Protein AF-A0A936Y9T2-F1 (afdb_monomer_lite)

Sequence (234 aa):
MAGPHKKNLELIESIKKLCDGERTSRQIGEQLGCSNKYVQDVMLRLSLPRRTRGSAVGELNGHYKHGRRIDRDGYVMVSAPPGHPHSRAYGYKKLGIILEHRLVMEKVLGRYLEPHEVVDHIDGCTLHNDPKNLRVFSSNAEHLRVTTTGIKKKYSAEGTAKLRDSRVNGHQFANPERICKYNHHKKRGEMRLKRILHAYELLGKDSPYLLGSELYLEKVLAMSDAEKDRLRAL

Radius of gyration: 26.11 Å; chains: 1; bounding box: 54×40×81 Å

pLDDT: mean 84.55, std 12.59, range [44.66, 97.25]

Secondary structure (DSSP, 8-state):
---HHHHHHHHHHHHHHH--SSS-HHHHHHHHT--HHHHHHHHHHTT-----SSS--GGGSTTTTTSEEE-TTS-EEEEPPTT-TT-B--TT-SS-EEEHHHHHHHHHHTSPPPTT-EEEETTS-TT---GGGEEEESSHHHHHHHHHTT------HHHHHHHHHHHHS-S---------HHHHHHHHTHHHHHHHHHHHHHH-TT-GGGTT-HHHHHHHHTS-HHHHHHHHH-

Foldseek 3Di:
DDDPVVVVVVLLVQLLVVQPLPDQLVVSCVVSVHDSVVSVVSCVVVVTRHNDPDADDAPSHLLRVLQWAAALLQFIKGWDDQPDPPFADDPPDRTGIDTLLQVLVCVVVVHHDDPFKDKDFCLNQNLPSDPVRIDIDPGPVRVCCVPVPPDDDDDDPVRVVVVVVCVPVPPPDDPDPDDPVVVVSSVVSLSNLLSLLVCCVVQNDPDPSCPSVVVSNVVSVPDDPVVNVVSPVD

Structure (mmCIF, N/CA/C/O backbone):
data_AF-A0A936Y9T2-F1
#
_entry.id   AF-A0A936Y9T2-F1
#
loop_
_atom_site.group_PDB
_atom_site.id
_atom_site.type_symbol
_atom_site.label_atom_id
_atom_site.label_alt_id
_atom_site.label_comp_id
_atom_site.label_asym_id
_atom_site.label_entity_id
_atom_site.label_seq_id
_atom_site.pdbx_PDB_ins_code
_atom_site.Cartn_x
_atom_site.Cartn_y
_atom_site.Cartn_z
_atom_site.occupancy
_atom_site.B_iso_or_equiv
_atom_site.auth_seq_id
_atom_site.auth_comp_id
_atom_site.auth_asym_id
_atom_site.auth_atom_id
_atom_site.pdbx_PDB_model_num
ATOM 1 N N . MET A 1 1 ? -15.195 20.589 55.986 1.00 45.53 1 MET A N 1
ATOM 2 C CA . MET A 1 1 ? -14.494 20.592 54.680 1.00 45.53 1 MET A CA 1
ATOM 3 C C . MET A 1 1 ? -13.808 19.243 54.494 1.00 45.53 1 MET A C 1
ATOM 5 O O . MET A 1 1 ? -13.018 18.873 55.350 1.00 45.53 1 MET A O 1
ATOM 9 N N . ALA A 1 2 ? -14.157 18.459 53.469 1.00 44.66 2 ALA A N 1
ATOM 10 C CA . ALA A 1 2 ? -13.550 17.139 53.255 1.00 44.66 2 ALA A CA 1
ATOM 11 C C . ALA A 1 2 ? -12.053 17.280 52.911 1.00 44.66 2 ALA A C 1
ATOM 13 O O . ALA A 1 2 ? -11.703 18.001 51.975 1.00 44.66 2 ALA A O 1
ATOM 14 N N . GLY A 1 3 ? -11.187 16.625 53.692 1.00 45.28 3 GLY A N 1
ATOM 15 C CA . GLY A 1 3 ? -9.730 16.708 53.555 1.00 45.28 3 GLY A CA 1
ATOM 16 C C . GLY A 1 3 ? -9.199 16.147 52.224 1.00 45.28 3 GLY A C 1
ATOM 17 O O . GLY A 1 3 ? -9.880 15.349 51.572 1.00 45.28 3 GLY A O 1
ATOM 18 N N . PRO A 1 4 ? -7.970 16.523 51.821 1.00 54.88 4 PRO A N 1
ATOM 19 C CA . PRO A 1 4 ? -7.388 16.193 50.511 1.00 54.88 4 PRO A CA 1
ATOM 20 C C . PRO A 1 4 ? -7.325 14.683 50.219 1.00 54.88 4 PRO A C 1
ATOM 22 O O . PRO A 1 4 ? -7.471 14.266 49.072 1.00 54.88 4 PRO A O 1
ATOM 25 N N . HIS A 1 5 ? -7.200 13.846 51.255 1.00 57.31 5 HIS A N 1
ATOM 26 C CA . HIS A 1 5 ? -7.221 12.386 51.127 1.00 57.31 5 HIS A CA 1
ATOM 27 C C . HIS A 1 5 ? -8.589 11.813 50.722 1.00 57.31 5 HIS A C 1
ATOM 29 O O . HIS A 1 5 ? -8.643 10.851 49.958 1.00 57.31 5 HIS A O 1
ATOM 35 N N . LYS A 1 6 ? -9.693 12.407 51.195 1.00 62.50 6 LYS A N 1
ATOM 36 C CA . LYS A 1 6 ? -11.053 11.913 50.928 1.00 62.50 6 LYS A CA 1
ATOM 37 C C . LYS A 1 6 ? -11.466 12.185 49.478 1.00 62.50 6 LYS A C 1
ATOM 39 O O . LYS A 1 6 ? -11.979 11.294 48.811 1.00 62.50 6 LYS A O 1
ATOM 44 N N . LYS A 1 7 ? -11.095 13.361 48.955 1.00 63.41 7 LYS A N 1
ATOM 45 C CA . LYS A 1 7 ? -11.292 13.737 47.543 1.00 63.41 7 LYS A CA 1
ATOM 46 C C . LYS A 1 7 ? -10.548 12.815 46.569 1.00 63.41 7 LYS A C 1
ATOM 48 O O . LYS A 1 7 ? -11.078 12.477 45.518 1.00 63.41 7 LYS A O 1
ATOM 53 N N . ASN A 1 8 ? -9.339 12.371 46.923 1.00 76.69 8 ASN A N 1
ATOM 54 C CA . ASN A 1 8 ? -8.584 11.413 46.105 1.00 76.69 8 ASN A CA 1
ATOM 55 C C . ASN A 1 8 ? -9.236 10.021 46.071 1.00 76.69 8 ASN A C 1
ATOM 57 O O . ASN A 1 8 ? -9.203 9.361 45.036 1.00 76.69 8 ASN A O 1
ATOM 61 N N . LEU A 1 9 ? -9.844 9.577 47.174 1.00 80.75 9 LEU A N 1
ATOM 62 C CA . LEU A 1 9 ? -10.571 8.304 47.221 1.00 80.75 9 LEU A CA 1
ATOM 63 C C . LEU A 1 9 ? -11.851 8.357 46.376 1.00 80.75 9 LEU A C 1
ATOM 65 O O . LEU A 1 9 ? -12.075 7.458 45.568 1.00 80.75 9 LEU A O 1
ATOM 69 N N . GLU A 1 10 ? -12.624 9.441 46.487 1.00 84.25 10 GLU A N 1
ATOM 70 C CA . GLU A 1 10 ? -13.824 9.682 45.669 1.00 84.25 10 GLU A CA 1
ATOM 71 C C . GLU A 1 10 ? -13.493 9.736 44.167 1.00 84.25 10 GLU A C 1
ATOM 73 O O . GLU A 1 10 ? -14.222 9.187 43.334 1.00 84.25 10 GLU A O 1
ATOM 78 N N . LEU A 1 11 ? -12.352 10.336 43.809 1.00 84.12 11 LEU A N 1
ATOM 79 C CA . LEU A 1 11 ? -11.871 10.385 42.430 1.00 84.12 11 LEU A CA 1
ATOM 80 C C . LEU A 1 11 ? -11.479 8.994 41.908 1.00 84.12 11 LEU A C 1
ATOM 82 O O . LEU A 1 11 ? -11.867 8.627 40.801 1.00 84.12 11 LEU A O 1
ATOM 86 N N . ILE A 1 12 ? -10.761 8.191 42.701 1.00 86.50 12 ILE A N 1
ATOM 87 C CA . ILE A 1 12 ? -10.406 6.806 42.341 1.00 86.50 12 ILE A CA 1
ATOM 88 C C . ILE A 1 12 ? -11.665 5.953 42.151 1.00 86.50 12 ILE A C 1
ATOM 90 O O . ILE A 1 12 ? -11.736 5.155 41.217 1.00 86.50 12 ILE A O 1
ATOM 94 N N . GLU A 1 13 ? -12.667 6.117 43.011 1.00 88.31 13 GLU A N 1
ATOM 95 C CA . GLU A 1 13 ? -13.929 5.385 42.910 1.00 88.31 13 GLU A CA 1
ATOM 96 C C . GLU A 1 13 ? -14.740 5.798 41.676 1.00 88.31 13 GLU A C 1
ATOM 98 O O . GLU A 1 13 ? -15.302 4.949 40.981 1.00 88.31 13 GLU A O 1
ATOM 103 N N . SER A 1 14 ? -14.701 7.084 41.327 1.00 87.94 14 SER A N 1
ATOM 104 C CA . SER A 1 14 ? -15.267 7.599 40.078 1.00 87.94 14 SER A CA 1
ATOM 105 C C . SER A 1 14 ? -14.545 7.034 38.847 1.00 87.94 14 SER A C 1
ATOM 107 O O . SER A 1 14 ? -15.197 6.621 37.889 1.00 87.94 14 SER A O 1
ATOM 109 N N . ILE A 1 15 ? -13.209 6.918 38.887 1.00 87.69 15 ILE A N 1
ATOM 110 C CA . ILE A 1 15 ? -12.416 6.277 37.823 1.00 87.69 15 ILE A CA 1
ATOM 111 C C . ILE A 1 15 ? -12.802 4.801 37.679 1.00 87.69 15 ILE A C 1
ATOM 113 O O . ILE A 1 15 ? -13.026 4.352 36.558 1.00 87.69 15 ILE A O 1
ATOM 117 N N . LYS A 1 16 ? -12.932 4.051 38.784 1.00 88.25 16 LYS A N 1
ATOM 118 C CA . LYS A 1 16 ? -13.351 2.637 38.757 1.00 88.25 16 LYS A CA 1
ATOM 119 C C . LYS A 1 16 ? -14.689 2.448 38.042 1.00 88.25 16 LYS A C 1
ATOM 121 O O . LYS A 1 16 ? -14.801 1.542 37.226 1.00 88.25 16 LYS A O 1
ATOM 126 N N . LYS A 1 17 ? -15.672 3.315 38.312 1.00 88.25 17 LYS A N 1
ATOM 127 C CA . LYS A 1 17 ? -17.002 3.262 37.678 1.00 88.25 17 LYS A CA 1
ATOM 128 C C . LYS A 1 17 ? -16.964 3.544 36.174 1.00 88.25 17 LYS A C 1
ATOM 130 O O . LYS A 1 17 ? -17.767 2.989 35.435 1.00 88.25 17 LYS A O 1
ATOM 135 N N . LEU A 1 18 ? -16.048 4.403 35.726 1.00 86.31 18 LEU A N 1
ATOM 136 C CA . LEU A 1 18 ? -15.916 4.785 34.316 1.00 86.31 18 LEU A CA 1
ATOM 137 C C . LEU A 1 18 ? -15.014 3.844 33.500 1.00 86.31 18 LEU A C 1
ATOM 139 O O . LEU A 1 18 ? -14.985 3.949 32.275 1.00 86.31 18 LEU A O 1
ATOM 143 N N . CYS A 1 19 ? -14.274 2.938 34.147 1.00 84.75 19 CYS A N 1
ATOM 144 C CA . CYS A 1 19 ? -13.445 1.942 33.470 1.00 84.75 19 CYS A CA 1
ATOM 145 C C . CYS A 1 19 ? -14.303 0.770 32.968 1.00 84.75 19 CYS A C 1
ATOM 147 O O . CYS A 1 19 ? -14.455 -0.236 33.651 1.00 84.75 19 CYS A O 1
ATOM 149 N N . ASP A 1 20 ? -14.834 0.899 31.756 1.00 81.81 20 ASP A N 1
ATOM 150 C CA . ASP A 1 20 ? -15.616 -0.126 31.044 1.00 81.81 20 ASP A CA 1
ATOM 151 C C . ASP A 1 20 ? -14.786 -0.944 30.035 1.00 81.81 20 ASP A C 1
ATOM 153 O O . ASP A 1 20 ? -15.251 -1.947 29.502 1.00 81.81 20 ASP A O 1
ATOM 157 N N . GLY A 1 21 ? -13.542 -0.533 29.766 1.00 78.62 21 GLY A N 1
ATOM 158 C CA . GLY A 1 21 ? -12.703 -1.119 28.717 1.00 78.62 21 GLY A CA 1
ATOM 159 C C . GLY A 1 21 ? -12.987 -0.582 27.306 1.00 78.62 21 GLY A C 1
ATOM 160 O O . GLY A 1 21 ? -12.293 -0.961 26.364 1.00 78.62 21 GLY A O 1
ATOM 161 N N . GLU A 1 22 ? -13.930 0.346 27.145 1.00 78.38 22 GLU A N 1
ATOM 162 C CA . GLU A 1 22 ? -14.261 0.983 25.867 1.00 78.38 22 GLU A CA 1
ATOM 163 C C . GLU A 1 22 ? -13.735 2.419 25.797 1.00 78.38 22 GLU A C 1
ATOM 165 O O . GLU A 1 22 ? -13.135 2.828 24.790 1.00 78.38 22 GLU A O 1
ATOM 170 N N . ARG A 1 23 ? -13.909 3.186 26.880 1.00 83.00 23 ARG A N 1
ATOM 171 C CA . ARG A 1 23 ? -13.485 4.586 26.972 1.00 83.00 23 ARG A CA 1
ATOM 172 C C . ARG A 1 23 ? -11.965 4.709 27.003 1.00 83.00 23 ARG A C 1
ATOM 174 O O . ARG A 1 23 ? -11.237 3.889 27.566 1.00 83.00 23 ARG A O 1
ATOM 181 N N . THR A 1 24 ? -11.455 5.767 26.377 1.00 84.75 24 THR A N 1
ATOM 182 C CA . THR A 1 24 ? -10.023 6.079 26.440 1.00 84.75 24 THR A CA 1
ATOM 183 C C . THR A 1 24 ? -9.679 6.740 27.773 1.00 84.75 24 THR A C 1
ATOM 185 O O . THR A 1 24 ? -10.470 7.498 28.333 1.00 84.75 24 THR A O 1
ATOM 188 N N . SER A 1 25 ? -8.455 6.526 28.262 1.00 85.88 25 SER A N 1
ATOM 189 C CA . SER A 1 25 ? -7.970 7.178 29.487 1.00 85.88 25 SER A CA 1
ATOM 190 C C . SER A 1 25 ? -7.964 8.712 29.382 1.00 85.88 25 SER A C 1
ATOM 192 O O . SER A 1 25 ? -8.063 9.403 30.391 1.00 85.88 25 SER A O 1
ATOM 194 N N . ARG A 1 26 ? -7.906 9.248 28.154 1.00 86.69 26 ARG A N 1
ATOM 195 C CA . ARG A 1 26 ? -8.080 10.675 27.869 1.00 86.69 26 ARG A CA 1
ATOM 196 C C . ARG A 1 26 ? -9.513 11.145 28.126 1.00 86.69 26 ARG A C 1
ATOM 198 O O . ARG A 1 26 ? -9.680 12.110 28.855 1.00 86.69 26 ARG A O 1
ATOM 205 N N . GLN A 1 27 ? -10.513 10.445 27.587 1.00 88.06 27 GLN A N 1
ATOM 206 C CA . GLN A 1 27 ? -11.929 10.784 27.786 1.00 88.06 27 GLN A CA 1
ATOM 207 C C . GLN A 1 27 ? -12.329 10.725 29.264 1.00 88.06 27 GLN A C 1
ATOM 209 O O . GLN A 1 27 ? -13.008 11.621 29.750 1.00 88.06 27 GLN A O 1
ATOM 214 N N . ILE A 1 28 ? -11.862 9.707 29.996 1.00 89.56 28 ILE A N 1
ATOM 215 C CA . ILE A 1 28 ? -12.113 9.588 31.443 1.00 89.56 28 ILE A CA 1
ATOM 216 C C . ILE A 1 28 ? -11.463 10.757 32.200 1.00 89.56 28 ILE A C 1
ATOM 218 O O . ILE A 1 28 ? -12.068 11.317 33.111 1.00 89.56 28 ILE A O 1
ATOM 222 N N . GLY A 1 29 ? -10.249 11.153 31.800 1.00 89.62 29 GLY A N 1
ATOM 223 C CA . GLY A 1 29 ? -9.567 12.319 32.358 1.00 89.62 29 GLY A CA 1
ATOM 224 C C . GLY A 1 29 ? -10.323 13.625 32.107 1.00 89.62 29 GLY A C 1
ATOM 225 O O . GLY A 1 29 ? -10.559 14.377 33.047 1.00 89.62 29 GLY A O 1
ATOM 226 N N . GLU A 1 30 ? -10.762 13.860 30.868 1.00 91.00 30 GLU A N 1
ATOM 227 C CA . GLU A 1 30 ? -11.550 15.038 30.479 1.00 91.00 30 GLU A CA 1
ATOM 228 C C . GLU A 1 30 ? -12.893 15.098 31.230 1.00 91.00 30 GLU A C 1
ATOM 230 O O . GLU A 1 30 ? -13.260 16.157 31.730 1.00 91.00 30 GLU A O 1
ATOM 235 N N . GLN A 1 31 ? -13.582 13.963 31.403 1.00 89.50 31 GLN A N 1
ATOM 236 C CA . GLN A 1 31 ? -14.861 13.889 32.121 1.00 89.50 31 GLN A CA 1
ATOM 237 C C . GLN A 1 31 ? -14.729 14.173 33.626 1.00 89.50 31 GLN A C 1
ATOM 239 O O . GLN A 1 31 ? -15.634 14.747 34.227 1.00 89.50 31 GLN A O 1
ATOM 244 N N . LEU A 1 32 ? -13.618 13.763 34.241 1.00 87.81 32 LEU A N 1
ATOM 245 C CA . LEU A 1 32 ? -13.365 13.933 35.677 1.00 87.81 32 LEU A CA 1
ATOM 246 C C . LEU A 1 32 ? -12.493 15.157 36.007 1.00 87.81 32 LEU A C 1
ATOM 248 O O . LEU A 1 32 ? -12.175 15.378 37.174 1.00 87.81 32 LEU A O 1
ATOM 252 N N . GLY A 1 33 ? -12.056 15.921 35.002 1.00 87.50 33 GLY A N 1
ATOM 253 C CA . GLY A 1 33 ? -11.134 17.047 35.180 1.00 87.50 33 GLY A CA 1
ATOM 254 C C . GLY A 1 33 ? -9.748 16.646 35.703 1.00 87.50 33 GLY A C 1
ATOM 255 O O . GLY A 1 33 ? -9.083 17.446 36.358 1.00 87.50 33 GLY A O 1
ATOM 256 N N . CYS A 1 34 ? -9.300 15.410 35.451 1.00 86.12 34 CYS A N 1
ATOM 257 C CA . CYS A 1 34 ? -8.001 14.906 35.899 1.00 86.12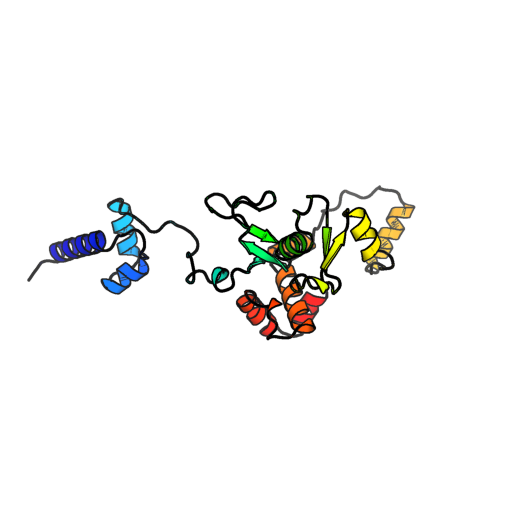 34 CYS A CA 1
ATOM 258 C C . CYS A 1 34 ? -7.062 14.578 34.728 1.00 86.12 34 CYS A C 1
ATOM 260 O O . CYS A 1 34 ? -7.469 14.379 33.583 1.00 86.12 34 CYS A O 1
ATOM 262 N N . SER A 1 35 ? -5.759 14.519 35.011 1.00 89.88 35 SER A N 1
ATOM 263 C CA . SER A 1 35 ? -4.762 14.187 33.991 1.00 89.88 35 SER A CA 1
ATOM 264 C C . SER A 1 35 ? -4.936 12.750 33.493 1.00 89.88 35 SER A C 1
ATOM 266 O O . SER A 1 35 ? -5.025 11.812 34.283 1.00 89.88 35 SER A O 1
ATOM 268 N N . ASN A 1 36 ? -4.861 12.552 32.176 1.00 88.94 36 ASN A N 1
ATOM 269 C CA . ASN A 1 36 ? -4.851 11.226 31.545 1.00 88.94 36 ASN A CA 1
ATOM 270 C C . ASN A 1 36 ? -3.797 10.288 32.179 1.00 88.94 36 ASN A C 1
ATOM 272 O O . ASN A 1 36 ? -4.059 9.109 32.411 1.00 88.94 36 ASN A O 1
ATOM 276 N N . LYS A 1 37 ? -2.620 10.821 32.538 1.00 88.19 37 LYS A N 1
ATOM 277 C CA . LYS A 1 37 ? -1.547 10.039 33.174 1.00 88.19 37 LYS A CA 1
ATOM 278 C C . LYS A 1 37 ? -1.952 9.508 34.552 1.00 88.19 37 LYS A C 1
ATOM 280 O O . LYS A 1 37 ? -1.593 8.387 34.896 1.00 88.19 37 LYS A O 1
ATOM 285 N N . TYR A 1 38 ? -2.731 10.283 35.305 1.00 89.38 38 TYR A N 1
ATOM 286 C CA . TYR A 1 38 ? -3.258 9.867 36.602 1.00 89.38 38 TYR A CA 1
ATOM 287 C C . TYR A 1 38 ? -4.266 8.720 36.450 1.00 89.38 38 TYR A C 1
ATOM 289 O O . TYR A 1 38 ? -4.155 7.707 37.135 1.00 89.38 38 TYR A O 1
ATOM 297 N N . VAL A 1 39 ? -5.179 8.818 35.478 1.00 87.44 39 VAL A N 1
ATOM 298 C CA . VAL A 1 39 ? -6.129 7.739 35.156 1.00 87.44 39 VAL A CA 1
ATOM 299 C C . VAL A 1 39 ? -5.398 6.450 34.766 1.00 87.44 39 VAL A C 1
ATOM 301 O O . VAL A 1 39 ? -5.741 5.376 35.256 1.00 87.44 39 VAL A O 1
ATOM 304 N N . GLN A 1 40 ? -4.360 6.542 33.926 1.00 87.81 40 GLN A N 1
ATOM 305 C CA . GLN A 1 40 ? -3.558 5.378 33.530 1.00 87.81 40 GLN A CA 1
ATOM 306 C C . GLN A 1 40 ? -2.859 4.709 34.717 1.00 87.81 40 GLN A C 1
ATOM 308 O O . GLN A 1 40 ? -2.836 3.481 34.789 1.00 87.81 40 GLN A O 1
ATOM 313 N N . ASP A 1 41 ? -2.306 5.498 35.637 1.00 88.81 41 ASP A N 1
ATOM 314 C CA . ASP A 1 41 ? -1.631 4.984 36.827 1.00 88.81 41 ASP A CA 1
ATOM 315 C C . ASP A 1 41 ? -2.608 4.256 37.764 1.00 88.81 41 ASP A C 1
ATOM 317 O O . ASP A 1 41 ? -2.343 3.134 38.196 1.00 88.81 41 ASP A O 1
ATOM 321 N N . VAL A 1 42 ? -3.795 4.830 37.992 1.00 88.62 42 VAL A N 1
ATOM 322 C CA . VAL A 1 42 ? -4.870 4.191 38.771 1.00 88.62 42 VAL A CA 1
ATOM 323 C C . VAL A 1 42 ? -5.330 2.884 38.117 1.00 88.62 42 VAL A C 1
ATOM 325 O O . VAL A 1 42 ? -5.456 1.869 38.804 1.00 88.62 42 VAL A O 1
ATOM 328 N N . MET A 1 43 ? -5.527 2.873 36.793 1.00 88.31 43 MET A N 1
ATOM 329 C CA . MET A 1 43 ? -5.889 1.663 36.045 1.00 88.31 43 MET A CA 1
ATOM 330 C C . MET A 1 43 ? -4.835 0.558 36.170 1.00 88.31 43 MET A C 1
ATOM 332 O O . MET A 1 43 ? -5.196 -0.609 36.305 1.00 88.31 43 MET A O 1
ATOM 336 N N . LEU A 1 44 ? -3.546 0.911 36.113 1.00 87.38 44 LEU A N 1
ATOM 337 C CA . LEU A 1 44 ? -2.440 -0.039 36.257 1.00 87.38 44 LEU A CA 1
ATOM 338 C C . LEU A 1 44 ? -2.359 -0.595 37.678 1.00 87.38 44 LEU A C 1
ATOM 340 O O . LEU A 1 44 ? -2.269 -1.807 37.851 1.00 87.38 44 LEU A O 1
ATOM 344 N N . ARG A 1 45 ? -2.437 0.277 38.686 1.00 87.88 45 ARG A N 1
ATOM 345 C CA . ARG A 1 45 ? -2.327 -0.098 40.100 1.00 87.88 45 ARG A CA 1
ATOM 346 C C . ARG A 1 45 ? -3.448 -1.032 40.544 1.00 87.88 45 ARG A C 1
ATOM 348 O O . ARG A 1 45 ? -3.220 -1.938 41.336 1.00 87.88 45 ARG A O 1
ATOM 355 N N . LEU A 1 46 ? -4.656 -0.797 40.038 1.00 88.38 46 LEU A N 1
ATOM 356 C CA . LEU A 1 46 ? -5.860 -1.536 40.415 1.00 88.38 46 LEU A CA 1
ATOM 357 C C . LEU A 1 46 ? -6.236 -2.633 39.413 1.00 88.38 46 LEU A C 1
ATOM 359 O O . LEU A 1 46 ? -7.290 -3.243 39.564 1.00 88.38 46 LEU A O 1
ATOM 363 N N . SER A 1 47 ? -5.399 -2.877 38.398 1.00 86.25 47 SER A N 1
ATOM 364 C CA . SER A 1 47 ? -5.645 -3.867 37.339 1.00 86.25 47 SER A CA 1
ATOM 365 C C . SER A 1 47 ? -7.035 -3.744 36.693 1.00 86.25 47 SER A C 1
ATOM 367 O O . SER A 1 47 ? -7.690 -4.741 36.399 1.00 86.25 47 SER A O 1
ATOM 369 N N . LEU A 1 48 ? -7.496 -2.508 36.478 1.00 86.56 48 LEU A N 1
ATOM 370 C CA . LEU A 1 48 ? -8.817 -2.232 35.908 1.00 86.56 48 LEU A CA 1
ATOM 371 C C . LEU A 1 48 ? -8.870 -2.598 34.415 1.00 86.56 48 LEU A C 1
ATOM 373 O O . LEU A 1 48 ? -7.838 -2.548 33.730 1.00 86.56 48 LEU A O 1
ATOM 377 N N . PRO A 1 49 ? -10.060 -2.938 33.882 1.00 82.19 49 PRO A N 1
ATOM 378 C CA . PRO A 1 49 ? -10.233 -3.209 32.461 1.00 82.19 49 PRO A CA 1
ATOM 379 C C . PRO A 1 49 ? -9.839 -1.975 31.647 1.00 82.19 49 PRO A C 1
ATOM 381 O O . PRO A 1 49 ? -10.320 -0.862 31.860 1.00 82.19 49 PRO A O 1
ATOM 384 N N . ARG A 1 50 ? -8.913 -2.178 30.709 1.00 80.88 50 ARG A N 1
ATOM 385 C CA . ARG A 1 50 ? -8.395 -1.132 29.827 1.00 80.88 50 ARG A CA 1
ATOM 386 C C . ARG A 1 50 ? -8.812 -1.430 28.407 1.00 80.88 50 ARG A C 1
ATOM 388 O O . ARG A 1 50 ? -8.757 -2.580 27.972 1.00 80.88 50 ARG A O 1
ATOM 395 N N . ARG A 1 51 ? -9.087 -0.365 27.659 1.00 75.38 51 ARG A N 1
ATOM 396 C CA . ARG A 1 51 ? -9.194 -0.451 26.208 1.00 75.38 51 ARG A CA 1
ATOM 397 C C . ARG A 1 51 ? -7.951 -1.126 25.638 1.00 75.38 51 ARG A C 1
ATOM 399 O O . ARG A 1 51 ? -6.822 -0.742 25.960 1.00 75.38 51 ARG A O 1
ATOM 406 N N . THR A 1 52 ? -8.163 -2.144 24.807 1.00 66.00 52 THR A N 1
ATOM 407 C CA . THR A 1 52 ? -7.085 -2.905 24.174 1.00 66.00 52 THR A CA 1
ATOM 408 C C . THR A 1 52 ? -6.127 -1.953 23.461 1.00 66.00 52 THR A C 1
ATOM 410 O O . THR A 1 52 ? -6.551 -1.067 22.715 1.00 66.00 52 THR A O 1
ATOM 413 N N . ARG A 1 53 ? -4.818 -2.126 23.686 1.00 60.69 53 ARG A N 1
ATOM 414 C CA . ARG A 1 53 ? -3.794 -1.363 22.964 1.00 60.69 53 ARG A CA 1
ATOM 415 C C . ARG A 1 53 ? -3.827 -1.779 21.495 1.00 60.69 53 ARG A C 1
ATOM 417 O O . ARG A 1 53 ? -3.379 -2.862 21.140 1.00 60.69 53 ARG A O 1
ATOM 424 N N . GLY A 1 54 ? -4.367 -0.914 20.650 1.00 59.91 54 GLY A N 1
ATOM 425 C CA . GLY A 1 54 ? -4.480 -1.134 19.217 1.00 59.91 54 GLY A CA 1
ATOM 426 C C . GLY A 1 54 ? -4.901 0.144 18.507 1.00 59.91 54 GLY A C 1
ATOM 427 O O . GLY A 1 54 ? -5.275 1.130 19.146 1.00 59.91 54 GLY A O 1
ATOM 428 N N . SER A 1 55 ? -4.823 0.140 17.177 1.00 57.59 55 SER A N 1
ATOM 429 C CA . SER A 1 55 ? -5.436 1.197 16.371 1.00 57.59 55 SER A CA 1
ATOM 430 C C . SER A 1 55 ? -6.919 1.318 16.725 1.00 57.59 55 SER A C 1
ATOM 432 O O . SER A 1 55 ? -7.548 0.325 17.094 1.00 57.59 55 SER A O 1
ATOM 434 N N . ALA A 1 56 ? -7.479 2.524 16.603 1.00 58.66 56 ALA A N 1
ATOM 435 C CA . ALA A 1 56 ? -8.913 2.723 16.760 1.00 58.66 56 ALA A CA 1
ATOM 436 C C . ALA A 1 56 ? -9.706 1.711 15.903 1.00 58.66 56 ALA A C 1
ATOM 438 O O . ALA A 1 56 ? -9.219 1.208 14.885 1.00 58.66 56 ALA A O 1
ATOM 439 N N . VAL A 1 57 ? -10.914 1.382 16.349 1.00 51.88 57 VAL A N 1
ATOM 440 C CA . VAL A 1 57 ? -11.828 0.458 15.667 1.00 51.88 57 VAL A CA 1
ATOM 441 C C . VAL A 1 57 ? -12.958 1.257 15.025 1.00 51.88 57 VAL A C 1
ATOM 443 O O . VAL A 1 57 ? -13.323 2.312 15.543 1.00 51.88 57 VAL A O 1
ATOM 446 N N . GLY A 1 58 ? -13.485 0.767 13.902 1.00 57.12 58 GLY A N 1
ATOM 447 C CA . GLY A 1 58 ? -14.579 1.418 13.177 1.00 57.12 58 GLY A CA 1
ATOM 448 C C . GLY A 1 58 ? -14.217 2.813 12.663 1.00 57.12 58 GLY A C 1
ATOM 449 O O . GLY A 1 58 ? -13.066 3.077 12.325 1.00 57.12 58 GLY A O 1
ATOM 450 N N . GLU A 1 59 ? -15.196 3.713 12.641 1.00 50.22 59 GLU A N 1
ATOM 451 C CA . GLU A 1 59 ? -15.117 5.072 12.076 1.00 50.22 59 GLU A CA 1
ATOM 452 C C . GLU A 1 59 ? -14.044 5.970 12.711 1.00 50.22 59 GLU A C 1
ATOM 454 O O . GLU A 1 59 ? -13.517 6.877 12.068 1.00 50.22 59 GLU A O 1
ATOM 459 N N . LEU A 1 60 ? -13.662 5.684 13.961 1.00 54.59 60 LEU A N 1
ATOM 460 C CA . LEU A 1 60 ? -12.585 6.384 14.670 1.00 54.59 60 LEU A CA 1
ATOM 461 C C . LEU A 1 60 ? -11.194 6.043 14.117 1.00 54.59 60 LEU A C 1
ATOM 463 O O . LEU A 1 60 ? -10.207 6.710 14.431 1.00 54.59 60 LEU A O 1
ATOM 467 N N . ASN A 1 61 ? -11.087 4.989 13.311 1.00 60.41 61 ASN A N 1
ATOM 468 C CA . ASN A 1 61 ? -9.882 4.684 12.567 1.00 60.41 61 ASN A CA 1
ATOM 469 C C . ASN A 1 61 ? -9.920 5.431 11.237 1.00 60.41 61 ASN A C 1
ATOM 471 O O . ASN A 1 61 ? -10.713 5.098 10.360 1.00 60.41 61 ASN A O 1
ATOM 475 N N . GLY A 1 62 ? -9.012 6.388 11.042 1.00 57.62 62 GLY A N 1
ATOM 476 C CA . GLY A 1 62 ? -8.899 7.104 9.767 1.00 57.62 62 GLY A CA 1
ATOM 477 C C . GLY A 1 62 ? -8.715 6.172 8.558 1.00 57.62 62 GLY A C 1
ATOM 478 O O . GLY A 1 62 ? -9.133 6.509 7.458 1.00 57.62 62 GLY A O 1
ATOM 479 N N . HIS A 1 63 ? -8.174 4.963 8.760 1.00 53.22 63 HIS A N 1
ATOM 480 C CA . HIS A 1 63 ? -8.066 3.944 7.711 1.00 53.22 63 HIS A CA 1
ATOM 481 C C . HIS A 1 63 ? -9.384 3.230 7.374 1.00 53.22 63 HIS A C 1
ATOM 483 O O . HIS A 1 63 ? -9.455 2.550 6.355 1.00 53.22 63 HIS A O 1
ATOM 489 N N . TYR A 1 64 ? -10.400 3.326 8.230 1.00 53.78 64 TYR A N 1
ATOM 490 C CA . TYR A 1 64 ? -11.666 2.610 8.084 1.00 53.78 64 TYR A CA 1
ATOM 491 C C . TYR A 1 64 ? -12.744 3.437 7.381 1.00 53.78 64 TYR A C 1
ATOM 493 O O . TYR A 1 64 ? -13.637 2.832 6.802 1.00 53.78 64 TYR A O 1
ATOM 501 N N . LYS A 1 65 ? -12.632 4.778 7.346 1.00 59.28 65 LYS A N 1
ATOM 502 C CA . LYS A 1 65 ? -13.620 5.683 6.714 1.00 59.28 65 LYS A CA 1
ATOM 503 C C . LYS A 1 65 ? -14.079 5.240 5.317 1.00 59.28 65 LYS A C 1
ATOM 505 O O . LYS A 1 65 ? -15.241 5.412 4.986 1.00 59.28 65 LYS A O 1
ATOM 510 N N . HIS A 1 66 ? -13.187 4.633 4.531 1.00 68.56 66 HIS A N 1
ATOM 511 C CA . HIS A 1 66 ? -13.486 4.170 3.170 1.00 68.56 66 HIS A CA 1
ATOM 512 C C . HIS A 1 66 ? -13.228 2.671 2.959 1.00 68.56 66 HIS A C 1
ATOM 514 O O . HIS A 1 66 ? -13.329 2.183 1.840 1.00 68.56 66 HIS A O 1
ATOM 520 N N . GLY A 1 67 ? -12.794 1.939 3.994 1.00 77.00 67 GLY A N 1
ATOM 521 C CA . GLY A 1 67 ? -12.378 0.532 3.871 1.00 77.00 67 GLY A CA 1
ATOM 522 C C . GLY A 1 67 ? -11.153 0.277 2.972 1.00 77.00 67 GLY A C 1
ATOM 523 O O . GLY A 1 67 ? -10.772 -0.879 2.783 1.00 77.00 67 GLY A O 1
ATOM 524 N N . ARG A 1 68 ? -10.519 1.337 2.448 1.00 85.50 68 ARG A N 1
ATOM 525 C CA . ARG A 1 68 ? -9.370 1.308 1.532 1.00 85.50 68 ARG A CA 1
ATOM 526 C C . ARG A 1 68 ? -8.131 1.874 2.2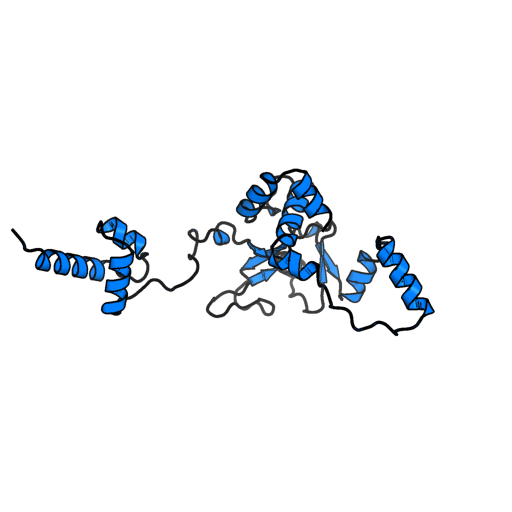17 1.00 85.50 68 ARG A C 1
ATOM 528 O O . ARG A 1 68 ? -8.172 2.928 2.850 1.00 85.50 68 ARG A O 1
ATOM 535 N N . ARG A 1 69 ? -6.999 1.187 2.066 1.00 86.75 69 ARG A N 1
ATOM 536 C CA . ARG A 1 69 ? -5.691 1.637 2.561 1.00 86.75 69 ARG A CA 1
ATOM 537 C C . ARG A 1 69 ? -4.630 1.438 1.493 1.00 86.75 69 ARG A C 1
ATOM 539 O O . ARG A 1 69 ? -4.501 0.348 0.960 1.00 86.75 69 ARG A O 1
ATOM 546 N N . ILE A 1 70 ? -3.780 2.436 1.279 1.00 91.12 70 ILE A N 1
ATOM 547 C CA . ILE A 1 70 ? -2.675 2.318 0.323 1.00 91.12 70 ILE A CA 1
ATOM 548 C C . ILE A 1 70 ? -1.399 1.855 1.032 1.00 91.12 70 ILE A C 1
ATOM 550 O O . ILE A 1 70 ? -0.948 2.468 2.012 1.00 91.12 70 ILE A O 1
ATOM 554 N N . ASP A 1 71 ? -0.812 0.763 0.542 1.00 91.31 71 ASP A N 1
ATOM 555 C CA . ASP A 1 71 ? 0.460 0.247 1.043 1.00 91.31 71 ASP A CA 1
ATOM 556 C C . ASP A 1 71 ? 1.653 1.103 0.581 1.00 91.31 71 ASP A C 1
ATOM 558 O O . ASP A 1 71 ? 1.539 1.971 -0.281 1.00 91.31 71 ASP A O 1
ATOM 562 N N . ARG A 1 72 ? 2.834 0.873 1.157 1.00 92.69 72 ARG A N 1
ATOM 563 C CA . ARG A 1 72 ? 4.075 1.577 0.811 1.00 92.69 72 ARG A CA 1
ATOM 564 C C . ARG A 1 72 ? 4.492 1.396 -0.648 1.00 92.69 72 ARG A C 1
ATOM 566 O O . ARG A 1 72 ? 5.171 2.275 -1.165 1.00 92.69 72 ARG A O 1
ATOM 573 N N . ASP A 1 73 ? 4.063 0.311 -1.289 1.00 91.38 73 ASP A N 1
ATOM 574 C CA . ASP A 1 73 ? 4.263 0.064 -2.724 1.00 91.38 73 ASP A CA 1
ATOM 575 C C . ASP A 1 73 ? 3.274 0.824 -3.619 1.00 91.38 73 ASP A C 1
ATOM 577 O O . ASP A 1 73 ? 3.458 0.877 -4.833 1.00 91.38 73 ASP A O 1
ATOM 581 N N . GLY A 1 74 ? 2.240 1.429 -3.028 1.00 92.50 74 GLY A N 1
ATOM 582 C CA . GLY A 1 74 ? 1.201 2.157 -3.749 1.00 92.50 74 GLY A CA 1
ATOM 583 C C . GLY A 1 74 ? 0.062 1.284 -4.278 1.00 92.50 74 GLY A C 1
ATOM 584 O O . GLY A 1 74 ? -0.693 1.739 -5.129 1.00 92.50 74 GLY A O 1
ATOM 585 N N . TYR A 1 75 ? -0.092 0.056 -3.782 1.00 94.62 75 TYR A N 1
ATOM 586 C CA . TYR A 1 75 ? -1.280 -0.757 -4.046 1.00 94.62 75 TYR A CA 1
ATOM 587 C C . TYR A 1 75 ? -2.381 -0.491 -3.026 1.00 94.62 75 TYR A C 1
ATOM 589 O O . TYR A 1 75 ? -2.103 -0.239 -1.848 1.00 94.62 75 TYR A O 1
ATOM 597 N N . VAL A 1 76 ? -3.630 -0.597 -3.475 1.00 93.44 76 VAL A N 1
ATOM 598 C CA . VAL A 1 76 ? -4.797 -0.488 -2.601 1.00 93.44 76 VAL A CA 1
ATOM 599 C C . VAL A 1 76 ? -5.072 -1.829 -1.928 1.00 93.44 76 VAL A C 1
ATOM 601 O O . VAL A 1 76 ? -5.164 -2.872 -2.573 1.00 93.44 76 VAL A O 1
ATOM 604 N N . MET A 1 77 ? -5.198 -1.778 -0.609 1.00 91.06 77 MET A N 1
ATOM 605 C CA . MET A 1 77 ? -5.501 -2.887 0.278 1.00 91.06 77 MET A CA 1
ATOM 606 C C . MET A 1 77 ? -6.903 -2.701 0.853 1.00 91.06 77 MET A C 1
ATOM 608 O O . MET A 1 77 ? -7.234 -1.617 1.344 1.00 91.06 77 MET A O 1
ATOM 612 N N . VAL A 1 78 ? -7.684 -3.775 0.860 1.00 88.25 78 VAL A N 1
ATOM 613 C CA . VAL A 1 78 ? -9.044 -3.831 1.409 1.00 88.25 78 VAL A CA 1
ATOM 614 C C . VAL A 1 78 ? -9.175 -4.998 2.382 1.00 88.25 78 VAL A C 1
ATOM 616 O O . VAL A 1 78 ? -8.344 -5.911 2.404 1.00 88.25 78 VAL A O 1
ATOM 619 N N . SER A 1 79 ? -10.211 -4.965 3.218 1.00 85.69 79 SER A N 1
ATOM 620 C CA . SER A 1 79 ? -10.531 -6.106 4.082 1.00 85.69 79 SER A CA 1
ATOM 621 C C . SER A 1 79 ? -10.984 -7.282 3.222 1.00 85.69 79 SER A C 1
ATOM 623 O O . SER A 1 79 ? -11.842 -7.126 2.356 1.00 85.69 79 SER A O 1
ATOM 625 N N . ALA A 1 80 ? -10.393 -8.450 3.448 1.00 85.25 80 ALA A N 1
ATOM 626 C CA . ALA A 1 80 ? -10.773 -9.659 2.738 1.00 85.25 80 ALA A CA 1
ATOM 627 C C . ALA A 1 80 ? -12.109 -10.205 3.275 1.00 85.25 80 ALA A C 1
ATOM 629 O O . ALA A 1 80 ? -12.398 -10.040 4.468 1.00 85.25 80 ALA A O 1
ATOM 630 N N . PRO A 1 81 ? -12.897 -10.899 2.435 1.00 83.00 81 PRO A N 1
ATOM 631 C CA . PRO A 1 81 ? -14.022 -11.693 2.903 1.00 83.00 81 PRO A CA 1
ATOM 632 C C . PRO A 1 81 ? -13.578 -12.700 3.982 1.00 83.00 81 PRO A C 1
ATOM 634 O O . PRO A 1 81 ? -12.442 -13.192 3.929 1.00 83.00 81 PRO A O 1
ATOM 637 N N . PRO A 1 82 ? -14.441 -13.027 4.962 1.00 80.81 82 PRO A N 1
ATOM 638 C CA . PRO A 1 82 ? -14.138 -14.056 5.952 1.00 80.81 82 PRO A CA 1
ATOM 639 C C . PRO A 1 82 ? -13.734 -15.374 5.275 1.00 80.81 82 PRO A C 1
ATOM 641 O O . PRO A 1 82 ? -14.399 -15.816 4.344 1.00 80.81 82 PRO A O 1
ATOM 644 N N . GLY A 1 83 ? -12.645 -15.998 5.733 1.00 79.12 83 GLY A N 1
ATOM 645 C CA . GLY A 1 83 ? -12.188 -17.296 5.215 1.00 79.12 83 GLY A CA 1
ATOM 646 C C . GLY A 1 83 ? -11.474 -17.263 3.857 1.00 79.12 83 GLY A C 1
ATOM 647 O O . GLY A 1 83 ? -11.179 -18.322 3.314 1.00 79.12 83 GLY A O 1
ATOM 648 N N . HIS A 1 84 ? -11.165 -16.085 3.305 1.00 85.62 84 HIS A N 1
ATOM 649 C CA . HIS A 1 84 ? -10.499 -15.991 2.005 1.00 85.62 84 HIS A CA 1
ATOM 650 C C . HIS A 1 84 ? -9.097 -16.648 2.012 1.00 85.62 84 HIS A C 1
ATOM 652 O O . HIS A 1 84 ? -8.235 -16.206 2.789 1.00 85.62 84 HIS A O 1
ATOM 658 N N . PRO A 1 85 ? -8.815 -17.614 1.110 1.00 86.94 85 PRO A N 1
ATOM 659 C CA . PRO A 1 85 ? -7.612 -18.455 1.166 1.00 86.94 85 PRO A CA 1
ATOM 660 C C . PRO A 1 85 ? -6.313 -17.665 0.972 1.00 86.94 85 PRO A 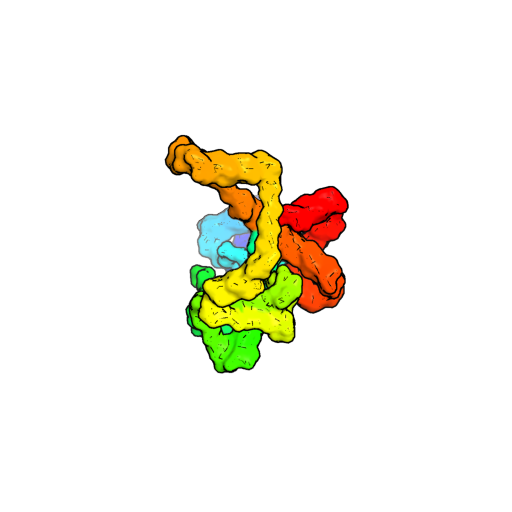C 1
ATOM 662 O O . PRO A 1 85 ? -5.307 -17.935 1.620 1.00 86.94 85 PRO A O 1
ATOM 665 N N . HIS A 1 86 ? -6.341 -16.637 0.120 1.00 87.19 86 HIS A N 1
ATOM 666 C CA . HIS A 1 86 ? -5.170 -15.806 -0.194 1.00 87.19 86 HIS A CA 1
ATOM 667 C C . HIS A 1 86 ? -5.134 -14.473 0.565 1.00 87.19 86 HIS A C 1
ATOM 669 O O . HIS A 1 86 ? -4.464 -13.526 0.150 1.00 87.19 86 HIS A O 1
ATOM 675 N N . SER A 1 87 ? -5.876 -14.360 1.671 1.00 86.19 87 SER A N 1
ATOM 676 C CA . SER A 1 87 ? -5.835 -13.146 2.486 1.00 86.19 87 SER A CA 1
ATOM 677 C C . SER A 1 87 ? -4.584 -13.093 3.363 1.00 86.19 87 SER A C 1
ATOM 679 O O . SER A 1 87 ? -4.139 -14.084 3.939 1.00 86.19 87 SER A O 1
ATOM 681 N N . ARG A 1 88 ? -4.007 -11.898 3.510 1.00 83.44 88 ARG A N 1
ATOM 682 C CA . ARG A 1 88 ? -2.909 -11.664 4.446 1.00 83.44 88 ARG A CA 1
ATOM 683 C C . ARG A 1 88 ? -3.484 -11.506 5.849 1.00 83.44 88 ARG A C 1
ATOM 685 O O . ARG A 1 88 ? -3.985 -10.433 6.199 1.00 83.44 88 ARG A O 1
ATOM 692 N N . ALA A 1 89 ? -3.413 -12.564 6.649 1.00 72.38 89 ALA A N 1
ATOM 693 C CA . ALA A 1 89 ? -3.782 -12.507 8.057 1.00 72.38 89 ALA A CA 1
ATOM 694 C C . ALA A 1 89 ? -2.816 -11.594 8.835 1.00 72.38 89 ALA A C 1
ATOM 696 O O . ALA A 1 89 ? -1.604 -11.605 8.617 1.00 72.38 89 ALA A O 1
ATOM 697 N N . TYR A 1 90 ? -3.356 -10.792 9.754 1.00 64.00 90 TYR A N 1
ATOM 698 C CA . TYR A 1 90 ? -2.571 -9.954 10.662 1.00 64.00 90 TYR A CA 1
ATOM 699 C C . TYR A 1 90 ? -2.925 -10.322 12.104 1.00 64.00 90 TYR A C 1
ATOM 701 O O . TYR A 1 90 ? -3.792 -9.696 12.714 1.00 64.00 90 TYR A O 1
ATOM 709 N N . GLY A 1 91 ? -2.255 -11.349 12.636 1.00 63.78 91 GLY A N 1
ATOM 710 C CA . GLY A 1 91 ? -2.362 -11.779 14.034 1.00 63.78 91 GLY A CA 1
ATOM 711 C C . GLY A 1 91 ? -3.806 -11.855 14.547 1.00 63.78 91 GLY A C 1
ATOM 712 O O . GLY A 1 91 ? -4.612 -12.614 14.030 1.00 63.78 91 GLY A O 1
ATOM 713 N N . TYR A 1 92 ? -4.125 -11.024 15.545 1.00 57.31 92 TYR A N 1
ATOM 714 C CA . TYR A 1 92 ? -5.397 -10.984 16.284 1.00 57.31 92 TYR A CA 1
ATOM 715 C C . TYR A 1 92 ? -6.629 -10.504 15.489 1.00 57.31 92 TYR A C 1
ATOM 717 O O . TYR A 1 92 ? -7.722 -10.406 16.051 1.00 57.31 92 TYR A O 1
ATOM 725 N N . LYS A 1 93 ? -6.488 -10.126 14.213 1.00 61.72 93 LYS A N 1
ATOM 726 C CA . LYS A 1 93 ? -7.617 -9.619 13.421 1.00 61.72 93 LYS A CA 1
ATOM 727 C C . LYS A 1 93 ? -8.471 -10.765 12.882 1.00 61.72 93 LYS A C 1
ATOM 729 O O . LYS A 1 93 ? -7.965 -11.632 12.182 1.00 61.72 93 LYS A O 1
ATOM 734 N N . LYS A 1 94 ? -9.787 -10.689 13.124 1.00 61.34 94 LYS A N 1
ATOM 735 C CA . LYS A 1 94 ? -10.792 -11.621 12.573 1.00 61.34 94 LYS A CA 1
ATOM 736 C C . LYS A 1 94 ? -10.836 -11.646 11.038 1.00 61.34 94 LYS A C 1
ATOM 738 O O . LYS A 1 94 ? -11.251 -12.645 10.468 1.00 61.34 94 LYS A O 1
ATOM 743 N N . LEU A 1 95 ? -10.436 -10.556 10.379 1.00 69.94 95 LEU A N 1
ATOM 744 C CA . LEU A 1 95 ? -10.436 -10.429 8.921 1.00 69.94 95 LEU A CA 1
ATOM 745 C C . LEU A 1 95 ? -9.014 -10.185 8.408 1.00 69.94 95 LEU A C 1
ATOM 747 O O . LEU A 1 95 ? -8.281 -9.348 8.948 1.00 69.94 95 LEU A O 1
ATOM 751 N N . GLY A 1 96 ? -8.645 -10.918 7.357 1.00 81.81 96 GLY A N 1
ATOM 752 C CA . GLY A 1 96 ? -7.415 -10.697 6.605 1.00 81.81 96 GLY A CA 1
ATOM 753 C C . GLY A 1 96 ? -7.500 -9.457 5.714 1.00 81.81 96 GLY A C 1
ATOM 754 O O . GLY A 1 96 ? -8.543 -8.815 5.593 1.00 81.81 96 GLY A O 1
ATOM 755 N N . ILE A 1 97 ? -6.385 -9.109 5.080 1.00 87.12 97 ILE A N 1
ATOM 756 C CA . ILE A 1 97 ? -6.299 -7.993 4.131 1.00 87.12 97 ILE A CA 1
ATOM 757 C C . ILE A 1 97 ? -5.885 -8.551 2.769 1.00 87.12 97 ILE A C 1
ATOM 759 O O . ILE A 1 97 ? -4.996 -9.398 2.700 1.00 87.12 97 ILE A O 1
ATOM 763 N N . ILE A 1 98 ? -6.494 -8.071 1.690 1.00 91.06 98 ILE A N 1
ATOM 764 C CA . ILE A 1 98 ? -6.168 -8.463 0.315 1.00 91.06 98 ILE A CA 1
ATOM 765 C C . ILE A 1 98 ? -5.995 -7.229 -0.576 1.00 91.06 98 ILE A C 1
ATOM 767 O O . ILE A 1 98 ? -6.442 -6.133 -0.236 1.00 91.06 98 ILE A O 1
ATOM 771 N N . LEU A 1 99 ? -5.288 -7.399 -1.690 1.00 94.19 99 LEU A N 1
ATOM 772 C CA . LEU A 1 99 ? -5.142 -6.377 -2.721 1.00 94.19 99 LEU A CA 1
ATOM 773 C C . LEU A 1 99 ? -6.474 -6.187 -3.459 1.00 94.19 99 LEU A C 1
ATOM 775 O O . LEU A 1 99 ? -7.077 -7.162 -3.902 1.00 94.19 99 LEU A O 1
ATOM 779 N N . GLU A 1 100 ? -6.910 -4.936 -3.615 1.00 94.06 100 GLU A N 1
ATOM 780 C CA . GLU A 1 100 ? -8.199 -4.595 -4.235 1.00 94.06 100 GLU A CA 1
ATOM 781 C C . GLU A 1 100 ? -8.295 -5.116 -5.674 1.00 94.06 100 GLU A C 1
ATOM 783 O O . GLU A 1 100 ? -9.274 -5.769 -6.014 1.00 94.06 100 GLU A O 1
ATOM 788 N N . HIS A 1 101 ? -7.252 -4.929 -6.492 1.00 95.75 101 HIS A N 1
ATOM 789 C CA . HIS A 1 101 ? -7.236 -5.402 -7.883 1.00 95.75 101 HIS A CA 1
ATOM 790 C C . HIS A 1 101 ? -7.412 -6.921 -8.012 1.00 95.75 101 HIS A C 1
ATOM 792 O O . HIS A 1 101 ? -8.057 -7.384 -8.949 1.00 95.75 101 HIS A O 1
ATOM 798 N N . ARG A 1 102 ? -6.867 -7.709 -7.071 1.00 95.81 102 ARG A N 1
ATOM 799 C CA . ARG A 1 102 ? -7.045 -9.166 -7.071 1.00 95.81 102 ARG A CA 1
ATOM 800 C C . ARG A 1 102 ? -8.496 -9.510 -6.783 1.00 95.81 102 ARG A C 1
ATOM 802 O O . ARG A 1 102 ? -9.101 -10.232 -7.559 1.00 95.81 102 ARG A O 1
ATOM 809 N N . LEU A 1 103 ? -9.069 -8.910 -5.744 1.00 93.81 103 LEU A N 1
ATOM 810 C CA . LEU A 1 103 ? -10.456 -9.152 -5.358 1.00 93.81 103 LEU A CA 1
ATOM 811 C C . LEU A 1 103 ? -11.457 -8.704 -6.436 1.00 93.81 103 LEU A C 1
ATOM 813 O O . LEU A 1 103 ? -12.483 -9.351 -6.632 1.00 93.81 103 LEU A O 1
ATOM 817 N N . VAL A 1 104 ? -11.169 -7.613 -7.151 1.00 95.38 104 VAL A N 1
ATOM 818 C CA . VAL A 1 104 ? -11.968 -7.183 -8.306 1.00 95.38 104 VAL A CA 1
ATOM 819 C C . VAL A 1 104 ? -11.919 -8.239 -9.412 1.00 95.38 104 VAL A C 1
ATOM 821 O O . VAL A 1 104 ? -12.972 -8.658 -9.885 1.00 95.38 104 VAL A O 1
ATOM 824 N N . MET A 1 105 ? -10.732 -8.730 -9.778 1.00 96.81 105 MET A N 1
ATOM 825 C CA . MET A 1 105 ? -10.609 -9.754 -10.821 1.00 96.81 105 MET A CA 1
ATOM 826 C C . MET A 1 105 ? -11.183 -11.114 -10.415 1.00 96.81 105 MET A C 1
ATOM 828 O O . MET A 1 105 ? -11.806 -11.770 -11.241 1.00 96.81 105 MET A O 1
ATOM 832 N N . GLU A 1 106 ? -11.058 -11.519 -9.152 1.00 95.81 106 GLU A N 1
ATOM 833 C CA . GLU A 1 106 ? -11.688 -12.740 -8.627 1.00 95.81 106 GLU A CA 1
ATOM 834 C C . GLU A 1 106 ? -13.215 -12.686 -8.755 1.00 95.81 106 GLU A C 1
ATOM 836 O O . GLU A 1 106 ? -13.844 -13.663 -9.162 1.00 95.81 106 GLU A O 1
ATOM 841 N N . LYS A 1 107 ? -13.822 -11.522 -8.482 1.00 93.75 107 LYS A N 1
ATOM 842 C CA . LYS A 1 107 ? -15.264 -11.310 -8.680 1.00 93.75 107 LYS A CA 1
ATOM 843 C C . LYS A 1 107 ? -15.672 -11.399 -10.148 1.00 93.75 107 LYS A C 1
ATOM 845 O O . LYS A 1 107 ? -16.716 -11.968 -10.438 1.00 93.75 107 LYS A O 1
ATOM 850 N N . VAL A 1 108 ? -14.868 -10.840 -11.053 1.00 96.19 108 VAL A N 1
ATOM 851 C CA . VAL A 1 108 ? -15.132 -10.878 -12.502 1.00 96.19 108 VAL A CA 1
ATOM 852 C C . VAL A 1 108 ? -15.020 -12.303 -13.046 1.00 96.19 108 VAL A C 1
ATOM 854 O O . VAL A 1 108 ? -15.845 -12.713 -13.855 1.00 96.19 108 VAL A O 1
ATOM 857 N N . LEU A 1 109 ? -14.020 -13.066 -12.595 1.00 95.12 109 LEU A N 1
ATOM 858 C CA . LEU A 1 109 ? -13.782 -14.444 -13.034 1.00 95.12 109 LEU A CA 1
ATOM 859 C C . LEU A 1 109 ? -14.713 -15.466 -12.366 1.00 95.12 109 LEU A C 1
ATOM 861 O O . LEU A 1 109 ? -14.850 -16.578 -12.869 1.00 95.12 109 LEU A O 1
ATOM 865 N N . GLY A 1 110 ? -15.310 -15.130 -11.218 1.00 94.56 110 GLY A N 1
ATOM 866 C CA . GLY A 1 110 ? -16.136 -16.052 -10.434 1.00 94.56 110 GLY A CA 1
ATOM 867 C C . GLY A 1 110 ? -15.345 -17.168 -9.737 1.00 94.56 110 GLY A C 1
ATOM 868 O O . GLY A 1 110 ? -15.939 -18.134 -9.264 1.00 94.56 110 GLY A O 1
ATOM 869 N N . ARG A 1 111 ? -14.013 -17.051 -9.660 1.00 95.50 111 ARG A N 1
ATOM 870 C CA . ARG A 1 111 ? -13.112 -17.983 -8.961 1.00 95.50 111 ARG A CA 1
ATOM 871 C C . ARG A 1 111 ? -11.976 -17.233 -8.268 1.00 95.50 111 ARG A C 1
ATOM 873 O O . ARG A 1 111 ? -11.668 -16.101 -8.634 1.00 95.50 111 ARG A O 1
ATOM 880 N N . TYR A 1 112 ? -11.322 -17.881 -7.305 1.00 95.19 112 TYR A N 1
ATOM 881 C CA . TYR A 1 112 ? -10.099 -17.344 -6.704 1.00 95.19 112 TYR A CA 1
ATOM 882 C C . TYR A 1 112 ? -8.945 -17.331 -7.712 1.00 95.19 112 TYR A C 1
ATOM 884 O O . TYR A 1 112 ? -8.848 -18.208 -8.579 1.00 95.19 112 TYR A O 1
ATOM 892 N N . LEU A 1 113 ? -8.085 -16.318 -7.593 1.00 95.31 113 LEU A N 1
ATOM 893 C CA . LEU A 1 113 ? -6.876 -16.210 -8.396 1.00 95.31 113 LEU A CA 1
ATOM 894 C C . LEU A 1 113 ? -5.777 -17.049 -7.771 1.00 95.31 113 LEU A C 1
ATOM 896 O O . LEU A 1 113 ? -5.427 -16.872 -6.599 1.00 95.31 113 LEU A O 1
ATOM 900 N N . GLU A 1 114 ? -5.156 -17.872 -8.597 1.00 94.75 114 GLU A N 1
ATOM 901 C CA . GLU A 1 114 ? -4.041 -18.699 -8.193 1.00 94.75 114 GLU A CA 1
ATOM 902 C C . GLU A 1 114 ? -2.846 -17.837 -7.745 1.00 94.75 114 GLU A C 1
ATOM 904 O O . GLU A 1 114 ? -2.670 -16.693 -8.191 1.00 94.75 114 GLU A O 1
ATOM 909 N N . PRO A 1 115 ? -1.960 -18.354 -6.875 1.00 92.00 115 PRO A N 1
ATOM 910 C CA . PRO A 1 115 ? -0.802 -17.596 -6.395 1.00 92.00 115 PRO A CA 1
ATOM 911 C C . PRO A 1 115 ? 0.162 -17.141 -7.502 1.00 92.00 115 PRO A C 1
ATOM 913 O O . PRO A 1 115 ? 0.879 -16.160 -7.317 1.00 92.00 115 PRO A O 1
ATOM 916 N N . HIS A 1 116 ? 0.189 -17.852 -8.632 1.00 94.00 116 HIS A N 1
ATOM 917 C CA . HIS A 1 116 ? 1.075 -17.581 -9.766 1.00 94.00 116 HIS A CA 1
ATOM 918 C C . HIS A 1 116 ? 0.468 -16.629 -10.811 1.00 94.00 116 HIS A C 1
ATOM 920 O O . HIS A 1 116 ? 1.216 -16.069 -11.617 1.00 94.00 116 HIS A O 1
ATOM 926 N N . GLU A 1 117 ? -0.851 -16.405 -10.769 1.00 95.94 117 GLU A N 1
ATOM 927 C CA . GLU A 1 117 ? -1.542 -15.453 -11.640 1.00 95.94 117 GLU A CA 1
ATOM 928 C C . GLU A 1 117 ? -1.212 -14.008 -11.235 1.00 95.94 117 GLU A C 1
ATOM 930 O O . GLU A 1 117 ? -1.207 -13.639 -10.050 1.00 95.94 117 GLU A O 1
ATOM 935 N N . VAL A 1 118 ? -0.947 -13.169 -12.236 1.00 96.06 118 VAL A N 1
ATOM 936 C CA . VAL A 1 118 ? -0.556 -11.767 -12.044 1.00 96.06 118 VAL A CA 1
ATOM 937 C C . VAL A 1 118 ? -1.635 -10.859 -12.609 1.00 96.06 118 VAL A C 1
ATOM 939 O O . VAL A 1 118 ? -1.976 -10.952 -13.783 1.00 96.06 118 VAL A O 1
ATOM 942 N N . VAL A 1 119 ? -2.151 -9.961 -11.773 1.00 96.81 119 VAL A N 1
ATOM 943 C CA . VAL A 1 119 ? -3.060 -8.894 -12.202 1.00 96.81 119 VAL A CA 1
ATOM 944 C C . VAL A 1 119 ? -2.230 -7.656 -12.513 1.00 96.81 119 VAL A C 1
ATOM 946 O O . VAL A 1 119 ? -1.416 -7.235 -11.691 1.00 96.81 119 VAL A O 1
ATOM 949 N N . ASP A 1 120 ? -2.452 -7.077 -13.683 1.00 95.31 120 ASP A N 1
ATOM 950 C CA . ASP A 1 120 ? -1.750 -5.903 -14.186 1.00 95.31 120 ASP A CA 1
ATOM 951 C C . ASP A 1 120 ? -2.742 -4.791 -14.527 1.00 95.31 120 ASP A C 1
ATOM 953 O O . ASP A 1 120 ? -3.850 -5.053 -15.001 1.00 95.31 120 ASP A O 1
ATOM 957 N N . HIS A 1 121 ? -2.321 -3.551 -14.298 1.00 96.00 121 HIS A N 1
ATOM 958 C CA . HIS A 1 121 ? -3.077 -2.345 -14.627 1.00 96.00 121 HIS A CA 1
ATOM 959 C C . HIS A 1 121 ? -2.668 -1.866 -16.017 1.00 96.00 121 HIS A C 1
ATOM 961 O O . HIS A 1 121 ? -1.495 -1.563 -16.236 1.00 96.00 121 HIS A O 1
ATOM 967 N N . ILE A 1 122 ? -3.619 -1.778 -16.949 1.00 95.06 122 ILE A N 1
ATOM 968 C CA . ILE A 1 122 ? -3.357 -1.419 -18.353 1.00 95.06 122 ILE A CA 1
ATOM 969 C C . ILE A 1 122 ? -2.768 -0.006 -18.455 1.00 95.06 122 ILE A C 1
ATOM 971 O O . ILE A 1 122 ? -1.824 0.217 -19.210 1.00 95.06 122 ILE A O 1
ATOM 975 N N . ASP A 1 123 ? -3.286 0.930 -17.662 1.00 94.31 123 ASP A N 1
ATOM 976 C CA . ASP A 1 123 ? -2.807 2.313 -17.579 1.00 94.31 123 ASP A CA 1
ATOM 977 C C . ASP A 1 123 ? -1.541 2.504 -16.718 1.00 94.31 123 ASP A C 1
ATOM 979 O O . ASP A 1 123 ? -0.984 3.599 -16.662 1.00 94.31 123 ASP A O 1
ATOM 983 N N . GLY A 1 124 ? -1.069 1.460 -16.027 1.00 91.75 124 GLY A N 1
ATOM 984 C CA . GLY A 1 124 ? 0.056 1.538 -15.091 1.00 91.75 124 GLY A CA 1
ATOM 985 C C . GLY A 1 124 ? -0.257 2.225 -13.751 1.00 91.75 124 GLY A C 1
ATOM 986 O O . GLY A 1 124 ? 0.652 2.404 -12.922 1.00 91.75 124 GLY A O 1
ATOM 987 N N . CYS A 1 125 ? -1.520 2.575 -13.494 1.00 94.75 125 CYS A N 1
ATOM 988 C CA . CYS A 1 125 ? -1.989 3.208 -12.269 1.00 94.75 125 CYS A CA 1
ATOM 989 C C . CYS A 1 125 ? -2.531 2.171 -11.277 1.00 94.75 125 CYS A C 1
ATOM 991 O O . CYS A 1 125 ? -3.664 1.707 -11.358 1.00 94.75 125 CYS A O 1
ATOM 993 N N . THR A 1 126 ? -1.744 1.868 -10.244 1.00 94.69 126 THR A N 1
ATOM 994 C CA . THR A 1 126 ? -2.055 0.825 -9.246 1.00 94.69 126 THR A CA 1
ATOM 995 C C . THR A 1 126 ? -3.250 1.131 -8.332 1.00 94.69 126 THR A C 1
ATOM 997 O O . THR A 1 126 ? -3.645 0.280 -7.528 1.00 94.69 126 THR A O 1
ATOM 1000 N N . LEU A 1 127 ? -3.794 2.351 -8.402 1.00 94.50 127 LEU A N 1
ATOM 1001 C CA . LEU A 1 127 ? -4.990 2.771 -7.668 1.00 94.50 127 LEU A CA 1
ATOM 1002 C C . LEU A 1 127 ? -6.265 2.628 -8.512 1.00 94.50 127 LEU A C 1
ATOM 1004 O O . LEU A 1 127 ? -7.351 2.551 -7.936 1.00 94.50 127 LEU A O 1
ATOM 1008 N N . HIS A 1 128 ? -6.144 2.573 -9.843 1.00 95.31 128 HIS A N 1
ATOM 1009 C CA . HIS A 1 128 ? -7.265 2.500 -10.775 1.00 95.31 128 HIS A CA 1
ATOM 1010 C C . HIS A 1 128 ? -7.730 1.049 -10.956 1.00 95.31 128 HIS A C 1
ATOM 1012 O O . HIS A 1 128 ? -7.401 0.377 -11.931 1.00 95.31 128 HIS A O 1
ATOM 1018 N N . ASN A 1 129 ? -8.487 0.548 -9.982 1.00 94.19 129 ASN A N 1
ATOM 1019 C CA . ASN A 1 129 ? -8.914 -0.854 -9.918 1.00 94.19 129 ASN A CA 1
ATOM 1020 C C . ASN A 1 129 ? -10.256 -1.115 -10.628 1.00 94.19 129 ASN A C 1
ATOM 1022 O O . ASN A 1 129 ? -11.033 -1.953 -10.173 1.00 94.19 129 ASN A O 1
ATOM 1026 N N . ASP A 1 130 ? -10.538 -0.398 -11.719 1.00 94.69 130 ASP A N 1
ATOM 1027 C CA . ASP A 1 130 ? -11.698 -0.683 -12.570 1.00 94.69 130 ASP A CA 1
ATOM 1028 C C . ASP A 1 130 ? -11.507 -2.042 -13.267 1.00 94.69 130 ASP A C 1
ATOM 1030 O O . ASP A 1 130 ? -10.442 -2.251 -13.852 1.00 94.69 130 ASP A O 1
ATOM 1034 N N . PRO A 1 131 ? -12.499 -2.954 -13.274 1.00 95.81 131 PRO A N 1
ATOM 1035 C CA . PRO A 1 131 ? -12.409 -4.226 -13.991 1.00 95.81 131 PRO A CA 1
ATOM 1036 C C . PRO A 1 131 ? -11.915 -4.105 -15.438 1.00 95.81 131 PRO A C 1
ATOM 1038 O O . PRO A 1 131 ? -11.185 -4.971 -15.906 1.00 95.81 131 PRO A O 1
ATOM 1041 N N . LYS A 1 132 ? -12.289 -3.029 -16.146 1.00 96.50 132 LYS A N 1
ATOM 1042 C CA . LYS A 1 132 ? -11.895 -2.787 -17.542 1.00 96.50 132 LYS A CA 1
ATOM 1043 C C . LYS A 1 132 ? -10.441 -2.338 -17.684 1.00 96.50 132 LYS A C 1
ATOM 1045 O O . LYS A 1 132 ? -9.875 -2.477 -18.763 1.00 96.50 132 LYS A O 1
ATOM 1050 N N . ASN A 1 133 ? -9.846 -1.792 -16.622 1.00 96.62 133 ASN A N 1
ATOM 1051 C CA . ASN A 1 133 ? -8.440 -1.386 -16.577 1.00 96.62 133 ASN A CA 1
ATOM 1052 C C . ASN A 1 133 ? -7.512 -2.518 -16.098 1.00 96.62 133 ASN A C 1
ATOM 1054 O O . ASN A 1 133 ? -6.290 -2.371 -16.104 1.00 96.62 133 ASN A O 1
ATOM 1058 N N . LEU A 1 134 ? -8.069 -3.649 -15.667 1.00 97.06 134 LEU A N 1
ATOM 1059 C CA . LEU A 1 134 ? -7.306 -4.779 -15.156 1.00 97.06 134 LEU A CA 1
ATOM 1060 C C . LEU A 1 134 ? -7.214 -5.887 -16.203 1.00 97.06 134 LEU A C 1
ATOM 1062 O O . LEU A 1 134 ? -8.159 -6.177 -16.933 1.00 97.06 134 LEU A O 1
ATOM 1066 N N . ARG A 1 135 ? -6.063 -6.553 -16.243 1.00 95.88 135 ARG A N 1
ATOM 1067 C CA . ARG A 1 135 ? -5.856 -7.780 -17.017 1.00 95.88 135 ARG A CA 1
ATOM 1068 C C . ARG A 1 135 ? -5.128 -8.815 -16.176 1.00 95.88 135 ARG A C 1
ATOM 1070 O O . ARG A 1 135 ? -4.318 -8.465 -15.321 1.00 95.88 135 ARG A O 1
ATOM 1077 N N . VAL A 1 136 ? -5.423 -10.087 -16.416 1.00 97.25 136 VAL A N 1
ATOM 1078 C CA . VAL A 1 136 ? -4.812 -11.216 -15.704 1.00 97.25 136 VAL A CA 1
ATOM 1079 C C . VAL A 1 136 ? -3.880 -11.946 -16.655 1.00 97.25 136 VAL A C 1
ATOM 1081 O O . VAL A 1 136 ? -4.238 -12.221 -17.797 1.00 97.25 136 VAL A O 1
ATOM 1084 N N . PHE A 1 137 ? -2.693 -12.269 -16.162 1.00 96.69 137 PHE A N 1
ATOM 1085 C CA . PHE A 1 137 ? -1.723 -13.121 -16.828 1.00 96.69 137 PHE A CA 1
ATOM 1086 C C . PHE A 1 137 ? -1.614 -14.450 -16.099 1.00 96.69 137 PHE A C 1
ATOM 1088 O O . PHE A 1 137 ? -1.627 -14.487 -14.865 1.00 96.69 137 PHE A O 1
ATOM 1095 N N . SER A 1 138 ? -1.431 -15.525 -16.868 1.00 95.50 138 SER A N 1
ATOM 1096 C CA . SER A 1 138 ? -1.288 -16.874 -16.315 1.00 95.50 138 SER A CA 1
ATOM 1097 C C . SER A 1 138 ? -0.028 -17.005 -15.462 1.00 95.50 138 SER A C 1
ATOM 1099 O O . SER A 1 138 ? 0.012 -17.782 -14.521 1.00 95.50 138 SER A O 1
ATOM 1101 N N . SER A 1 139 ? 1.017 -1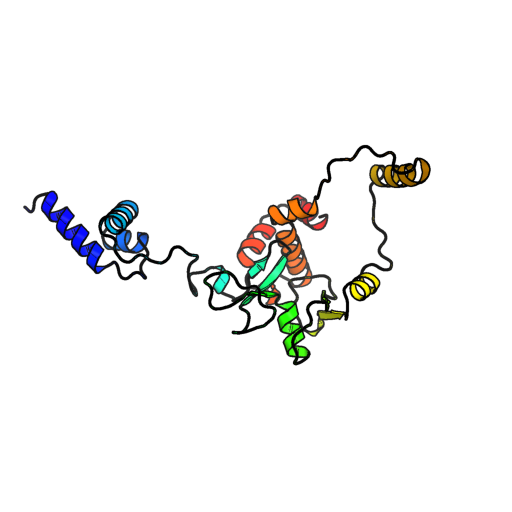6.233 -15.766 1.00 96.00 139 SER A N 1
ATOM 1102 C CA . SER A 1 139 ? 2.281 -16.278 -15.042 1.00 96.00 139 SER A CA 1
ATOM 1103 C C . SER A 1 139 ? 3.012 -14.943 -15.079 1.00 96.00 139 SER A C 1
ATOM 1105 O O . SER A 1 139 ? 2.851 -14.131 -15.994 1.00 96.00 139 SER A O 1
ATOM 1107 N N . ASN A 1 140 ? 3.922 -14.755 -14.123 1.00 93.62 140 ASN A N 1
ATOM 1108 C CA . ASN A 1 140 ? 4.823 -13.605 -14.119 1.00 93.62 140 ASN A CA 1
ATOM 1109 C C . ASN A 1 140 ? 5.717 -13.543 -15.375 1.00 93.62 140 ASN A C 1
ATOM 1111 O O . ASN A 1 140 ? 6.076 -12.462 -15.827 1.00 93.62 140 ASN A O 1
ATOM 1115 N N . ALA A 1 141 ? 6.069 -14.688 -15.973 1.00 93.62 141 ALA A N 1
ATOM 1116 C CA . ALA A 1 141 ? 6.869 -14.717 -17.199 1.00 93.62 141 ALA A CA 1
ATOM 1117 C C . ALA A 1 141 ? 6.104 -14.135 -18.398 1.00 93.62 141 ALA A C 1
ATOM 1119 O O . ALA A 1 141 ? 6.681 -13.409 -19.209 1.00 93.62 141 ALA A O 1
ATOM 1120 N N . GLU A 1 142 ? 4.810 -14.436 -18.502 1.00 94.62 142 GLU A N 1
ATOM 1121 C CA . GLU A 1 142 ? 3.929 -13.874 -19.525 1.00 94.62 142 GLU A CA 1
ATOM 1122 C C . GLU A 1 142 ? 3.720 -12.371 -19.310 1.00 94.62 142 GLU A C 1
ATOM 1124 O O . GLU A 1 142 ? 3.928 -11.586 -20.236 1.00 94.62 142 GLU A O 1
ATOM 1129 N N . HIS A 1 143 ? 3.424 -11.964 -18.070 1.00 94.31 143 HIS A N 1
ATOM 1130 C CA . HIS A 1 143 ? 3.300 -10.554 -17.687 1.00 94.31 143 HIS A CA 1
ATOM 1131 C C . HIS A 1 143 ? 4.537 -9.744 -18.084 1.00 94.31 143 HIS A C 1
ATOM 1133 O O . HIS A 1 143 ? 4.419 -8.726 -18.770 1.00 94.31 143 HIS A O 1
ATOM 1139 N N . LEU A 1 144 ? 5.737 -10.214 -17.725 1.00 92.06 144 LEU A N 1
ATOM 1140 C CA . LEU A 1 144 ? 6.992 -9.542 -18.069 1.00 92.06 144 LEU A CA 1
ATOM 1141 C C . LEU A 1 144 ? 7.233 -9.502 -19.578 1.00 92.06 144 LEU A C 1
ATOM 1143 O O . LEU A 1 144 ? 7.702 -8.487 -20.093 1.00 92.06 144 LEU A O 1
ATOM 1147 N N . ARG A 1 145 ? 6.895 -10.575 -20.302 1.00 92.25 145 ARG A N 1
ATOM 1148 C CA . ARG A 1 145 ? 7.018 -10.614 -21.762 1.00 92.25 145 ARG A CA 1
ATOM 1149 C C . ARG A 1 145 ? 6.149 -9.542 -22.407 1.00 92.25 145 ARG A C 1
ATOM 1151 O O . ARG A 1 145 ? 6.626 -8.857 -23.298 1.00 92.25 145 ARG A O 1
ATOM 1158 N N . VAL A 1 146 ? 4.915 -9.349 -21.958 1.00 90.81 146 VAL A N 1
ATOM 1159 C CA . VAL A 1 146 ? 4.025 -8.341 -22.553 1.00 90.81 146 VAL A CA 1
ATOM 1160 C C . VAL A 1 146 ? 4.406 -6.924 -22.123 1.00 90.81 146 VAL A C 1
ATOM 1162 O O . VAL A 1 146 ? 4.440 -6.021 -22.952 1.00 90.81 146 VAL A O 1
ATOM 1165 N N . THR A 1 147 ? 4.730 -6.717 -20.847 1.00 88.88 147 THR A N 1
ATOM 1166 C CA . THR A 1 147 ? 4.955 -5.369 -20.294 1.00 88.88 147 THR A CA 1
ATOM 1167 C C . THR A 1 147 ? 6.353 -4.819 -20.533 1.00 88.88 147 THR A C 1
ATOM 1169 O O . THR A 1 147 ? 6.524 -3.608 -20.614 1.00 88.88 147 THR A O 1
ATOM 1172 N N . THR A 1 148 ? 7.370 -5.677 -20.628 1.00 87.19 148 THR A N 1
ATOM 1173 C CA . THR A 1 148 ? 8.771 -5.235 -20.729 1.00 87.19 148 THR A CA 1
ATOM 1174 C C . THR A 1 148 ? 9.284 -5.243 -22.169 1.00 87.19 148 THR A C 1
ATOM 1176 O O . THR A 1 148 ? 10.255 -4.547 -22.479 1.00 87.19 148 THR A O 1
ATOM 1179 N N . THR A 1 149 ? 8.656 -6.003 -23.071 1.00 87.88 149 THR A N 1
ATOM 1180 C CA . THR A 1 149 ? 9.105 -6.079 -24.468 1.00 87.88 149 THR A CA 1
ATOM 1181 C C . THR A 1 149 ? 9.025 -4.708 -25.138 1.00 87.88 149 THR A C 1
ATOM 1183 O O . THR A 1 149 ? 8.009 -4.027 -25.087 1.00 87.88 149 THR A O 1
ATOM 1186 N N . GLY A 1 150 ? 10.132 -4.286 -25.751 1.00 82.81 150 GLY A N 1
ATOM 1187 C CA . GLY A 1 150 ? 10.254 -2.990 -26.428 1.00 82.81 150 GLY A CA 1
ATOM 1188 C C . GLY A 1 150 ? 10.710 -1.828 -25.537 1.00 82.81 150 GLY A C 1
ATOM 1189 O O . GLY A 1 150 ? 11.179 -0.816 -26.062 1.00 82.81 150 GLY A O 1
ATOM 1190 N N . ILE A 1 151 ? 10.681 -1.967 -24.206 1.00 85.50 151 ILE A N 1
ATOM 1191 C CA . ILE A 1 151 ? 11.138 -0.910 -23.293 1.00 85.50 151 ILE A CA 1
ATOM 1192 C C . ILE A 1 151 ? 12.665 -0.946 -23.174 1.00 85.50 151 ILE A C 1
ATOM 1194 O O . ILE A 1 151 ? 13.254 -1.814 -22.526 1.00 85.50 151 ILE A O 1
ATOM 1198 N N . LYS A 1 152 ? 13.332 0.048 -23.769 1.00 84.31 152 LYS A N 1
ATOM 1199 C CA . LYS A 1 152 ? 14.780 0.241 -23.608 1.00 84.31 152 LYS A CA 1
ATOM 1200 C C . LYS A 1 152 ? 15.078 0.887 -22.256 1.00 84.31 152 LYS A C 1
ATOM 1202 O O . LYS A 1 152 ? 14.635 1.999 -21.971 1.00 84.31 152 LYS A O 1
ATOM 1207 N N . LYS A 1 153 ? 15.875 0.205 -21.430 1.00 83.00 153 LYS A N 1
ATOM 1208 C CA . LYS A 1 153 ? 16.365 0.753 -20.158 1.00 83.00 153 LYS A CA 1
ATOM 1209 C C . LYS A 1 153 ? 17.310 1.925 -20.429 1.00 83.00 153 LYS A C 1
ATOM 1211 O O . LYS A 1 153 ? 18.273 1.787 -21.181 1.00 83.00 153 LYS A O 1
ATOM 1216 N N . LYS A 1 154 ? 17.041 3.070 -19.800 1.00 83.00 154 LYS A N 1
ATOM 1217 C CA . LYS A 1 154 ? 17.914 4.249 -19.839 1.00 83.00 154 LYS A CA 1
ATOM 1218 C C . LYS A 1 154 ? 18.973 4.111 -18.748 1.00 83.00 154 LYS A C 1
ATOM 1220 O O . LYS A 1 154 ? 18.679 4.279 -17.568 1.00 83.00 154 LYS A O 1
ATOM 1225 N N . TYR A 1 155 ? 20.188 3.759 -19.142 1.00 81.94 155 TYR A N 1
ATOM 1226 C CA . TYR A 1 155 ? 21.336 3.720 -18.240 1.00 81.94 155 TYR A CA 1
ATOM 1227 C C . TYR A 1 155 ? 22.033 5.084 -18.218 1.00 81.94 155 TYR A C 1
ATOM 1229 O O . TYR A 1 155 ? 22.029 5.799 -19.219 1.00 81.94 155 TYR A O 1
ATOM 1237 N N . SER A 1 156 ? 22.649 5.448 -17.089 1.00 84.75 156 SER A N 1
ATOM 1238 C CA . SER A 1 156 ? 23.559 6.599 -17.054 1.00 84.75 156 SER A CA 1
ATOM 1239 C C . SER A 1 156 ? 24.796 6.323 -17.914 1.00 84.75 156 SER A C 1
ATOM 1241 O O . SER A 1 156 ? 25.116 5.162 -18.192 1.00 84.75 156 SER A O 1
ATOM 1243 N N . ALA A 1 157 ? 25.521 7.370 -18.315 1.00 86.75 157 ALA A N 1
ATOM 1244 C CA . ALA A 1 157 ? 26.780 7.214 -19.049 1.00 86.75 157 ALA A CA 1
ATOM 1245 C C . ALA A 1 157 ? 27.765 6.308 -18.285 1.00 86.75 157 ALA A C 1
ATOM 1247 O O . ALA A 1 157 ? 28.284 5.342 -18.841 1.00 86.75 157 ALA A O 1
ATOM 1248 N N . GLU A 1 158 ? 27.916 6.540 -16.977 1.00 84.44 158 GLU A N 1
ATOM 1249 C CA . GLU A 1 158 ? 28.736 5.713 -16.085 1.00 84.44 158 GLU A CA 1
ATOM 1250 C C . GLU A 1 158 ? 28.238 4.257 -16.012 1.00 84.44 158 GLU A C 1
ATOM 1252 O O . GLU A 1 158 ? 29.023 3.316 -16.108 1.00 84.44 158 GLU A O 1
ATOM 1257 N N . GLY A 1 159 ? 26.922 4.046 -15.886 1.00 82.94 159 GLY A N 1
ATOM 1258 C CA . GLY A 1 159 ? 26.335 2.704 -15.853 1.00 82.94 159 GLY A CA 1
ATOM 1259 C C . GLY A 1 159 ? 26.527 1.947 -17.168 1.00 82.94 159 GLY A C 1
ATOM 1260 O O . GLY A 1 159 ? 26.813 0.752 -17.162 1.00 82.94 159 GLY A O 1
ATOM 1261 N N . THR A 1 160 ? 26.435 2.653 -18.294 1.00 85.62 160 THR A N 1
ATOM 1262 C CA . THR A 1 160 ? 26.694 2.098 -19.629 1.00 85.62 160 THR A CA 1
ATOM 1263 C C . THR A 1 160 ? 28.164 1.710 -19.785 1.00 85.62 160 THR A C 1
ATOM 1265 O O . THR A 1 160 ? 28.454 0.628 -20.294 1.00 85.62 160 THR A O 1
ATOM 1268 N N . ALA A 1 161 ? 29.090 2.540 -19.289 1.00 84.38 161 ALA A N 1
ATOM 1269 C CA . ALA A 1 161 ? 30.520 2.239 -19.293 1.00 84.38 161 ALA A CA 1
ATOM 1270 C C . ALA A 1 161 ? 30.836 0.978 -18.469 1.00 84.38 161 ALA A C 1
ATOM 1272 O O . ALA A 1 161 ? 31.502 0.075 -18.968 1.00 84.38 161 ALA A O 1
ATOM 1273 N N . LYS A 1 162 ? 30.262 0.849 -17.263 1.00 81.00 162 LYS A N 1
ATOM 1274 C CA . LYS A 1 162 ? 30.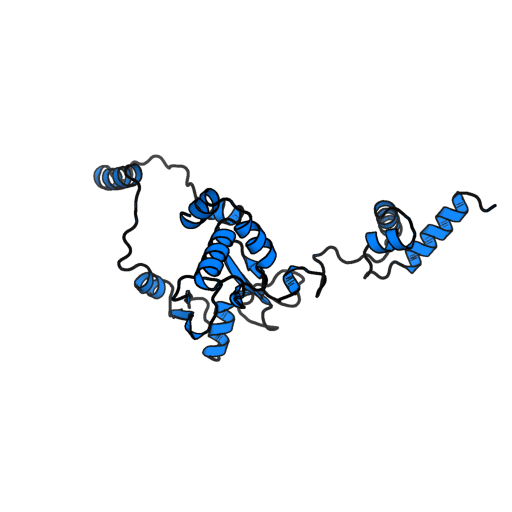405 -0.346 -16.405 1.00 81.00 162 LYS A CA 1
ATOM 1275 C C . LYS A 1 162 ? 29.843 -1.618 -17.051 1.00 81.00 162 LYS A C 1
ATOM 1277 O O . LYS A 1 162 ? 30.441 -2.689 -16.955 1.00 81.00 162 LYS A O 1
ATOM 1282 N N . LEU A 1 163 ? 28.703 -1.523 -17.741 1.00 80.69 163 LEU A N 1
ATOM 1283 C CA . LEU A 1 163 ? 28.127 -2.649 -18.493 1.00 80.69 163 LEU A CA 1
ATOM 1284 C C . LEU A 1 163 ? 29.009 -3.081 -19.672 1.00 80.69 163 LEU A C 1
ATOM 1286 O O . LEU A 1 163 ? 29.035 -4.259 -20.020 1.00 80.69 163 LEU A O 1
ATOM 1290 N N . ARG A 1 164 ? 29.722 -2.139 -20.296 1.00 79.94 164 ARG A N 1
ATOM 1291 C CA . ARG A 1 164 ? 30.677 -2.438 -21.367 1.00 79.94 164 ARG A CA 1
ATOM 1292 C C . ARG A 1 164 ? 31.938 -3.098 -20.812 1.00 79.94 164 ARG A C 1
ATOM 1294 O O . ARG A 1 164 ? 32.351 -4.118 -21.346 1.00 79.94 164 ARG A O 1
ATOM 1301 N N . ASP A 1 165 ? 32.491 -2.558 -19.733 1.00 74.19 165 ASP A N 1
ATOM 1302 C CA . ASP A 1 165 ? 33.702 -3.058 -19.073 1.00 74.19 165 ASP A CA 1
ATOM 1303 C C . ASP A 1 165 ? 33.528 -4.491 -18.531 1.00 74.19 165 ASP A C 1
ATOM 1305 O O . ASP A 1 165 ? 34.336 -5.378 -18.798 1.00 74.19 165 ASP A O 1
ATOM 1309 N N . SER A 1 166 ? 32.384 -4.765 -17.893 1.00 68.56 166 SER A N 1
ATOM 1310 C CA . SER A 1 166 ? 32.020 -6.106 -17.398 1.00 68.56 166 SER A CA 1
ATOM 1311 C C . SER A 1 166 ? 31.877 -7.184 -18.464 1.00 68.56 166 SER A C 1
ATOM 1313 O O . SER A 1 166 ? 32.052 -8.362 -18.158 1.00 68.56 166 SER A O 1
ATOM 1315 N N . ARG A 1 167 ? 31.592 -6.811 -19.714 1.00 67.06 167 ARG A N 1
ATOM 1316 C CA . ARG A 1 167 ? 31.577 -7.756 -20.840 1.00 67.06 167 ARG A CA 1
ATOM 1317 C C . ARG A 1 167 ? 32.977 -8.100 -21.345 1.00 67.06 167 ARG A C 1
ATOM 1319 O O . ARG A 1 167 ? 33.130 -9.145 -21.962 1.00 67.06 167 ARG A O 1
ATOM 1326 N N . VAL A 1 168 ? 33.959 -7.227 -21.115 1.00 65.94 168 VAL A N 1
ATOM 1327 C CA . VAL A 1 168 ? 35.325 -7.354 -21.645 1.00 65.94 168 VAL A CA 1
ATOM 1328 C C . VAL A 1 168 ? 36.252 -8.034 -20.637 1.00 65.94 168 VAL A C 1
ATOM 1330 O O . VAL A 1 168 ? 36.971 -8.953 -21.006 1.00 65.94 168 VAL A O 1
ATOM 1333 N N . ASN A 1 169 ? 36.199 -7.638 -19.363 1.00 63.06 169 ASN A N 1
ATOM 1334 C CA . ASN A 1 169 ? 37.177 -8.059 -18.349 1.00 63.06 169 ASN A CA 1
ATOM 1335 C C . ASN A 1 169 ? 36.748 -9.280 -17.509 1.00 63.06 169 ASN A C 1
ATOM 1337 O O . ASN A 1 169 ? 37.445 -9.679 -16.576 1.00 63.06 169 ASN A O 1
ATOM 1341 N N . GLY A 1 170 ? 35.605 -9.899 -17.831 1.00 60.28 170 GLY A N 1
ATOM 1342 C CA . GLY A 1 170 ? 35.028 -10.977 -17.024 1.00 60.28 170 GLY A CA 1
ATOM 1343 C C . GLY A 1 170 ? 34.640 -10.515 -15.610 1.00 60.28 170 GLY A C 1
ATOM 1344 O O . GLY A 1 170 ? 34.815 -9.359 -15.231 1.00 60.28 170 GLY A O 1
ATOM 1345 N N . HIS A 1 171 ? 34.064 -11.409 -14.804 1.00 59.69 171 HIS A N 1
ATOM 1346 C CA . HIS A 1 171 ? 33.563 -11.099 -13.457 1.00 59.69 171 HIS A CA 1
ATOM 1347 C C . HIS A 1 171 ? 34.673 -10.893 -12.399 1.00 59.69 171 HIS A C 1
ATOM 1349 O O . HIS A 1 171 ? 34.564 -11.408 -11.291 1.00 59.69 171 HIS A O 1
ATOM 1355 N N . GLN A 1 172 ? 35.723 -10.121 -12.685 1.00 60.12 172 GLN A N 1
ATOM 1356 C CA . GLN A 1 172 ? 36.739 -9.722 -11.696 1.00 60.12 172 GLN A CA 1
ATOM 1357 C C . GLN A 1 172 ? 36.297 -8.515 -10.843 1.00 60.12 172 GLN A C 1
ATOM 1359 O O . GLN A 1 172 ? 37.110 -7.710 -10.395 1.00 60.12 172 GLN A O 1
ATOM 1364 N N . PHE A 1 173 ? 34.992 -8.351 -10.614 1.00 57.41 173 PHE A N 1
ATOM 1365 C CA . PHE A 1 173 ? 34.483 -7.246 -9.806 1.00 57.41 173 PHE A CA 1
ATOM 1366 C C . PHE A 1 173 ? 34.627 -7.581 -8.321 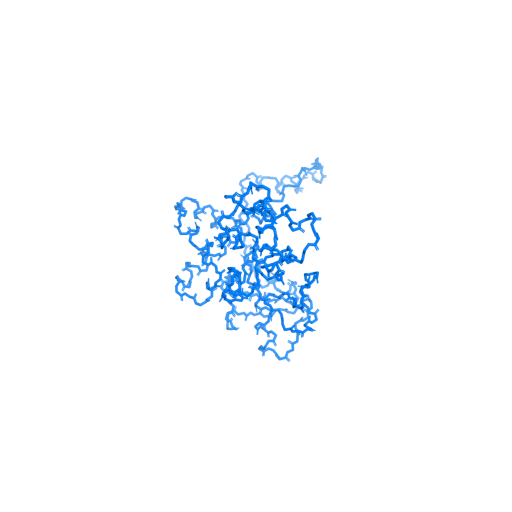1.00 57.41 173 PHE A C 1
ATOM 1368 O O . PHE A 1 173 ? 34.037 -8.550 -7.842 1.00 57.41 173 PHE A O 1
ATOM 1375 N N . ALA A 1 174 ? 35.367 -6.747 -7.583 1.00 64.75 174 ALA A N 1
ATOM 1376 C CA . ALA A 1 174 ? 35.299 -6.703 -6.125 1.00 64.75 174 ALA A CA 1
ATOM 1377 C C . ALA A 1 174 ? 33.826 -6.607 -5.708 1.00 64.75 174 ALA A C 1
ATOM 1379 O O . ALA A 1 174 ? 33.117 -5.766 -6.255 1.00 64.75 174 ALA A O 1
ATOM 1380 N N . ASN A 1 175 ? 33.368 -7.477 -4.799 1.00 66.56 175 ASN A N 1
ATOM 1381 C CA . ASN A 1 175 ? 31.963 -7.606 -4.396 1.00 66.56 175 ASN A CA 1
ATOM 1382 C C . ASN A 1 175 ? 31.418 -6.245 -3.915 1.00 66.56 175 ASN A C 1
ATOM 1384 O O . ASN A 1 175 ? 31.681 -5.863 -2.772 1.00 66.56 175 ASN A O 1
ATOM 1388 N N . PRO A 1 176 ? 30.713 -5.477 -4.767 1.00 70.00 176 PRO A N 1
ATOM 1389 C CA . PRO A 1 176 ? 30.355 -4.117 -4.425 1.00 70.00 176 PRO A CA 1
ATOM 1390 C C . PRO A 1 176 ? 29.168 -4.148 -3.467 1.00 70.00 176 PRO A C 1
ATOM 1392 O O . PRO A 1 176 ? 28.304 -5.029 -3.551 1.00 70.00 176 PRO A O 1
ATOM 1395 N N . GLU A 1 177 ? 29.081 -3.163 -2.576 1.00 73.06 177 GLU A N 1
ATOM 1396 C CA . GLU A 1 177 ? 27.916 -3.043 -1.707 1.00 73.06 177 GLU A CA 1
ATOM 1397 C C . GLU A 1 177 ? 26.631 -2.951 -2.542 1.00 73.06 177 GLU A C 1
ATOM 1399 O O . GLU A 1 177 ? 26.457 -2.086 -3.407 1.00 73.06 177 GLU A O 1
ATOM 1404 N N . ARG A 1 178 ? 25.696 -3.873 -2.290 1.00 68.81 178 ARG A N 1
ATOM 1405 C CA . ARG A 1 178 ? 24.410 -3.904 -2.990 1.00 68.81 178 ARG A CA 1
ATOM 1406 C C . ARG A 1 178 ? 23.513 -2.772 -2.493 1.00 68.81 178 ARG A C 1
ATOM 1408 O O . ARG A 1 178 ? 22.818 -2.909 -1.489 1.00 68.81 178 ARG A O 1
ATOM 1415 N N . ILE A 1 179 ? 23.440 -1.680 -3.250 1.00 78.44 179 ILE A N 1
ATOM 1416 C CA . ILE A 1 179 ? 22.528 -0.567 -2.955 1.00 78.44 179 ILE A CA 1
ATOM 1417 C C . ILE A 1 179 ? 21.148 -0.836 -3.578 1.00 78.44 179 ILE A C 1
ATOM 1419 O O . ILE A 1 179 ? 20.912 -0.589 -4.762 1.00 78.44 179 ILE A O 1
ATOM 1423 N N . CYS A 1 180 ? 20.188 -1.309 -2.777 1.00 80.25 180 CYS A N 1
ATOM 1424 C CA . CYS A 1 180 ? 18.792 -1.439 -3.210 1.00 80.25 180 CYS A CA 1
ATOM 1425 C C . CYS A 1 180 ? 18.024 -0.119 -3.014 1.00 80.25 180 CYS A C 1
ATOM 1427 O O . CYS A 1 180 ? 17.363 0.088 -1.991 1.00 80.25 180 CYS A O 1
ATOM 1429 N N . LYS A 1 181 ? 18.080 0.770 -4.017 1.00 85.31 181 LYS A N 1
ATOM 1430 C CA . LYS A 1 181 ? 17.370 2.065 -3.992 1.00 85.31 181 LYS A CA 1
ATOM 1431 C C . LYS A 1 181 ? 15.859 1.899 -3.799 1.00 85.31 181 LYS A C 1
ATOM 1433 O O . LYS A 1 181 ? 15.264 2.593 -2.980 1.00 85.31 181 LYS A O 1
ATOM 1438 N N . TYR A 1 182 ? 15.251 0.919 -4.472 1.00 89.38 182 TYR A N 1
ATOM 1439 C CA . TYR A 1 182 ? 13.811 0.652 -4.380 1.00 89.38 182 TYR A CA 1
ATOM 1440 C C . TYR A 1 182 ? 13.338 0.450 -2.934 1.00 89.38 182 TYR A C 1
ATOM 1442 O O . TYR A 1 182 ? 12.405 1.113 -2.483 1.00 89.38 182 TYR A O 1
ATOM 1450 N N . ASN A 1 183 ? 14.018 -0.408 -2.166 1.00 89.19 183 ASN A N 1
ATOM 1451 C CA . ASN A 1 183 ? 13.649 -0.664 -0.773 1.00 89.19 183 ASN A CA 1
ATOM 1452 C C . ASN A 1 183 ? 13.798 0.584 0.107 1.00 89.19 183 ASN A C 1
ATOM 1454 O O . ASN A 1 183 ? 13.029 0.755 1.054 1.00 89.19 183 ASN A O 1
ATOM 1458 N N . HIS A 1 184 ? 14.749 1.465 -0.204 1.00 90.00 184 HIS A N 1
ATOM 1459 C CA . HIS A 1 184 ? 14.903 2.742 0.486 1.00 90.00 184 HIS A CA 1
ATOM 1460 C C . HIS A 1 184 ? 13.704 3.670 0.219 1.00 90.00 184 HIS A C 1
ATOM 1462 O O . HIS A 1 184 ? 13.056 4.120 1.168 1.00 90.00 184 HIS A O 1
ATOM 1468 N N . HIS A 1 185 ? 13.337 3.867 -1.052 1.00 92.38 185 HIS A N 1
ATOM 1469 C CA . HIS A 1 185 ? 12.174 4.671 -1.453 1.00 92.38 185 HIS A CA 1
ATOM 1470 C C . HIS A 1 185 ? 10.861 4.103 -0.894 1.00 92.38 185 HIS A C 1
ATOM 1472 O O . HIS A 1 185 ? 10.041 4.836 -0.335 1.00 92.38 185 HIS A O 1
ATOM 1478 N N . LYS A 1 186 ? 10.690 2.777 -0.943 1.00 93.12 186 LYS A N 1
ATOM 1479 C CA . LYS A 1 186 ? 9.556 2.065 -0.337 1.00 93.12 186 LYS A CA 1
ATOM 1480 C C . LYS A 1 186 ? 9.476 2.300 1.171 1.00 93.12 186 LYS A C 1
ATOM 1482 O O . LYS A 1 186 ? 8.408 2.625 1.685 1.00 93.12 186 LYS A O 1
ATOM 1487 N N . LYS A 1 187 ? 10.588 2.166 1.907 1.00 91.62 187 LYS A N 1
ATOM 1488 C CA . LYS A 1 187 ? 10.615 2.393 3.366 1.00 91.62 187 LYS A CA 1
ATOM 1489 C C . LYS A 1 187 ? 10.244 3.830 3.732 1.00 91.62 187 LYS A C 1
ATOM 1491 O O . LYS A 1 187 ? 9.506 4.016 4.698 1.00 91.62 187 LYS A O 1
ATOM 1496 N N . ARG A 1 188 ? 10.694 4.811 2.943 1.00 91.38 188 ARG A N 1
ATOM 1497 C CA . ARG A 1 188 ? 10.341 6.235 3.089 1.00 91.38 188 ARG A CA 1
ATOM 1498 C C . ARG A 1 188 ? 8.903 6.554 2.665 1.00 91.38 188 ARG A C 1
ATOM 1500 O O . ARG A 1 188 ? 8.376 7.603 3.021 1.00 91.38 188 ARG A O 1
ATOM 1507 N N . GLY A 1 189 ? 8.248 5.636 1.952 1.00 92.31 189 GLY A N 1
ATOM 1508 C CA . GLY A 1 189 ? 6.887 5.797 1.446 1.00 92.31 189 GLY A CA 1
ATOM 1509 C C . GLY A 1 189 ? 6.803 6.629 0.167 1.00 92.31 189 GLY A C 1
ATOM 1510 O O . GLY A 1 189 ? 5.706 7.029 -0.209 1.00 92.31 189 GLY A O 1
ATOM 1511 N N . GLU A 1 190 ? 7.927 6.879 -0.502 1.00 94.62 190 GLU A N 1
ATOM 1512 C CA . GLU A 1 190 ? 7.992 7.676 -1.732 1.00 94.62 190 GLU A CA 1
ATOM 1513 C C . GLU A 1 190 ? 7.317 6.951 -2.900 1.00 94.62 190 GLU A C 1
ATOM 1515 O O . GLU A 1 190 ? 6.605 7.584 -3.669 1.00 94.62 190 GLU A O 1
ATOM 1520 N N . MET A 1 191 ? 7.418 5.616 -2.966 1.00 95.06 191 MET A N 1
ATOM 1521 C CA . MET A 1 191 ? 6.700 4.816 -3.973 1.00 95.06 191 MET A CA 1
ATOM 1522 C C . MET A 1 191 ? 5.182 5.000 -3.869 1.00 95.06 191 MET A C 1
ATOM 1524 O O . MET A 1 191 ? 4.505 5.182 -4.877 1.00 95.06 191 MET A O 1
ATOM 1528 N N . ARG A 1 192 ? 4.642 5.028 -2.646 1.00 95.31 192 ARG A N 1
ATOM 1529 C CA . ARG A 1 192 ? 3.227 5.324 -2.407 1.00 95.31 192 ARG A CA 1
ATOM 1530 C C . ARG A 1 192 ? 2.850 6.729 -2.869 1.00 95.31 192 ARG A C 1
ATOM 1532 O O . ARG A 1 192 ? 1.832 6.879 -3.531 1.00 95.31 192 ARG A O 1
ATOM 1539 N N . LEU A 1 193 ? 3.653 7.739 -2.526 1.00 95.81 193 LEU A N 1
ATOM 1540 C CA . LEU A 1 193 ? 3.390 9.119 -2.946 1.00 95.81 193 LEU A CA 1
ATOM 1541 C C . LEU A 1 193 ? 3.440 9.249 -4.471 1.00 95.81 193 LEU A C 1
ATOM 1543 O O . LEU A 1 193 ? 2.542 9.850 -5.045 1.00 95.81 193 LEU A O 1
ATOM 1547 N N . LYS A 1 194 ? 4.412 8.602 -5.127 1.00 95.75 194 LYS A N 1
ATOM 1548 C CA . LYS A 1 194 ? 4.500 8.521 -6.590 1.00 95.75 194 LYS A CA 1
ATOM 1549 C C . LYS A 1 194 ? 3.217 7.954 -7.200 1.00 95.75 194 LYS A C 1
ATOM 1551 O O . LYS A 1 194 ? 2.684 8.531 -8.140 1.00 95.75 194 LYS A O 1
ATOM 1556 N N . ARG A 1 195 ? 2.713 6.827 -6.683 1.00 96.06 195 ARG A N 1
ATOM 1557 C CA . ARG A 1 195 ? 1.490 6.201 -7.216 1.00 96.06 195 ARG A CA 1
ATOM 1558 C C . ARG A 1 195 ? 0.250 7.069 -7.013 1.00 96.06 195 ARG A C 1
ATOM 1560 O O . ARG A 1 195 ? -0.577 7.134 -7.911 1.00 96.06 195 ARG A O 1
ATOM 1567 N N . ILE A 1 196 ? 0.149 7.761 -5.880 1.00 95.19 196 ILE A N 1
ATOM 1568 C CA . ILE A 1 196 ? -0.952 8.695 -5.602 1.00 95.19 196 ILE A CA 1
ATOM 1569 C C . ILE A 1 196 ? -0.877 9.921 -6.512 1.00 95.19 196 ILE A C 1
ATOM 1571 O O . ILE A 1 196 ? -1.897 10.310 -7.067 1.00 95.19 196 ILE A O 1
ATOM 1575 N N . LEU A 1 197 ? 0.317 10.489 -6.710 1.00 96.19 197 LEU A N 1
ATOM 1576 C CA . LEU A 1 197 ? 0.535 11.595 -7.644 1.00 96.19 197 LEU A CA 1
ATOM 1577 C C . LEU A 1 197 ? 0.109 11.201 -9.061 1.00 96.19 197 LEU A C 1
ATOM 1579 O O . LEU A 1 197 ? -0.671 11.910 -9.684 1.00 96.19 197 LEU A O 1
ATOM 1583 N N . HIS A 1 198 ? 0.556 10.037 -9.533 1.00 95.44 198 HIS A N 1
ATOM 1584 C CA . HIS A 1 198 ? 0.194 9.539 -10.856 1.00 95.44 198 HIS A CA 1
ATOM 1585 C C . HIS A 1 198 ? -1.318 9.305 -11.003 1.00 95.44 198 HIS A C 1
ATOM 1587 O O . HIS A 1 198 ? -1.910 9.688 -12.006 1.00 95.44 198 HIS A O 1
ATOM 1593 N N . ALA A 1 199 ? -1.962 8.726 -9.984 1.00 95.44 199 ALA A N 1
ATOM 1594 C CA . ALA A 1 199 ? -3.409 8.528 -9.973 1.00 95.44 199 ALA A CA 1
ATOM 1595 C C . ALA A 1 199 ? -4.182 9.855 -9.990 1.00 95.44 199 ALA A C 1
ATOM 1597 O O . ALA A 1 199 ? -5.195 9.963 -10.675 1.00 95.44 199 ALA A O 1
ATOM 1598 N N . TYR A 1 200 ? -3.693 10.861 -9.264 1.00 95.25 200 TYR A N 1
ATOM 1599 C CA . TYR A 1 200 ? -4.258 12.207 -9.261 1.00 95.25 200 TYR A CA 1
ATOM 1600 C C . TYR A 1 200 ? -4.157 12.882 -10.631 1.00 95.25 200 TYR A C 1
ATOM 1602 O O . TYR A 1 200 ? -5.139 13.450 -11.098 1.00 95.25 200 TYR A O 1
ATOM 1610 N N . GLU A 1 201 ? -3.002 12.788 -11.288 1.00 94.94 201 GLU A N 1
ATOM 1611 C CA . GLU A 1 201 ? -2.792 13.349 -12.628 1.00 94.94 201 GLU A CA 1
ATOM 1612 C C . GLU A 1 201 ? -3.669 12.670 -13.684 1.00 94.94 201 GLU A C 1
ATOM 1614 O O . GLU A 1 201 ? -4.168 13.337 -14.586 1.00 94.94 201 GLU A O 1
ATOM 1619 N N . LEU A 1 202 ? -3.862 11.354 -13.566 1.00 95.44 202 LEU A N 1
ATOM 1620 C CA . LEU A 1 202 ? -4.607 10.567 -14.544 1.00 95.44 202 LEU A CA 1
ATOM 1621 C C . LEU A 1 202 ? -6.128 10.669 -14.371 1.00 95.44 202 LEU A C 1
ATOM 1623 O O . LEU A 1 202 ? -6.852 10.749 -15.358 1.00 95.44 202 LEU A O 1
ATOM 1627 N N . LEU A 1 203 ? -6.619 10.617 -13.129 1.00 93.75 203 LEU A N 1
ATOM 1628 C CA . LEU A 1 203 ? -8.048 10.468 -12.829 1.00 93.75 203 LEU A CA 1
ATOM 1629 C C . LEU A 1 203 ? -8.690 11.738 -12.255 1.00 93.75 203 LEU A C 1
ATOM 1631 O O . LEU A 1 203 ? -9.913 11.805 -12.149 1.00 93.75 203 LEU A O 1
ATOM 1635 N N . GLY A 1 204 ? -7.886 12.725 -11.857 1.00 93.06 204 GLY A N 1
ATOM 1636 C CA . GLY A 1 204 ? -8.349 13.927 -11.169 1.00 93.06 204 GLY A CA 1
ATOM 1637 C C . GLY A 1 204 ? -8.642 13.712 -9.680 1.00 93.06 204 GLY A C 1
ATOM 1638 O O . GLY A 1 204 ? -8.697 12.587 -9.179 1.00 93.06 204 GLY A O 1
ATOM 1639 N N . LYS A 1 205 ? -8.831 14.823 -8.954 1.00 88.44 205 LYS A N 1
ATOM 1640 C CA . LYS A 1 205 ? -9.015 14.850 -7.489 1.00 88.44 205 LYS A CA 1
ATOM 1641 C C . LYS A 1 205 ? -10.247 14.080 -7.016 1.00 88.44 205 LYS A C 1
ATOM 1643 O O . LYS A 1 205 ? -10.181 13.394 -6.000 1.00 88.44 205 LYS A O 1
ATOM 1648 N N . ASP A 1 206 ? -11.341 14.200 -7.759 1.00 89.06 206 ASP A N 1
ATOM 1649 C CA . ASP A 1 206 ? -12.665 13.718 -7.351 1.00 89.06 206 ASP A CA 1
ATOM 1650 C C . ASP A 1 206 ? -12.910 12.255 -7.748 1.00 89.06 206 ASP A C 1
ATOM 1652 O O . ASP A 1 206 ? -14.013 11.728 -7.614 1.00 89.06 206 ASP A O 1
ATOM 1656 N N . SER A 1 207 ? -11.870 11.574 -8.238 1.00 90.50 207 SER A N 1
ATOM 1657 C CA . SER A 1 207 ? -11.960 10.176 -8.630 1.00 90.50 207 SER A CA 1
ATOM 1658 C C . SER A 1 207 ? -12.271 9.273 -7.429 1.00 90.50 207 SER A C 1
ATOM 1660 O O . SER A 1 207 ? -11.562 9.326 -6.415 1.00 90.50 207 SER A O 1
ATOM 1662 N N . PRO A 1 208 ? -13.239 8.340 -7.549 1.00 89.94 208 PRO A N 1
ATOM 1663 C CA . PRO A 1 208 ? -13.535 7.375 -6.488 1.00 89.94 208 PRO A CA 1
ATOM 1664 C C . PRO A 1 208 ? -12.322 6.489 -6.162 1.00 89.94 208 PRO A C 1
ATOM 1666 O O . PRO A 1 208 ? -12.168 6.002 -5.041 1.00 89.94 208 PRO A O 1
ATOM 1669 N N . TYR A 1 209 ? -11.399 6.323 -7.111 1.00 90.19 209 TYR A N 1
ATOM 1670 C CA . TYR A 1 209 ? -10.195 5.518 -6.940 1.00 90.19 209 TYR A CA 1
ATOM 1671 C C . TYR A 1 209 ? -9.150 6.163 -6.020 1.00 90.19 209 TYR A C 1
ATOM 1673 O O . TYR A 1 209 ? -8.303 5.441 -5.487 1.00 90.19 209 TYR A O 1
ATOM 1681 N N . LEU A 1 210 ? -9.260 7.461 -5.715 1.00 89.50 210 LEU A N 1
ATOM 1682 C CA . LEU A 1 210 ? -8.434 8.148 -4.715 1.00 89.50 210 LEU A CA 1
ATOM 1683 C C . LEU A 1 210 ? -9.012 8.087 -3.290 1.00 89.50 210 LEU A C 1
ATOM 1685 O O . LEU A 1 210 ? -8.339 8.513 -2.347 1.00 89.50 210 LEU A O 1
ATOM 1689 N N . LEU A 1 211 ? -10.204 7.519 -3.082 1.00 86.56 211 LEU A N 1
ATOM 1690 C CA . LEU A 1 211 ? -10.782 7.388 -1.739 1.00 86.56 211 LEU A CA 1
ATOM 1691 C C . LEU A 1 211 ? -9.861 6.598 -0.794 1.00 86.56 211 LEU A C 1
ATOM 1693 O O . LEU A 1 211 ? -9.310 5.557 -1.154 1.00 86.56 211 LEU A O 1
ATOM 1697 N N . GLY A 1 212 ? -9.681 7.096 0.432 1.00 81.44 212 GLY A N 1
ATOM 1698 C CA . GLY A 1 212 ? -8.733 6.526 1.403 1.00 81.44 212 GLY A CA 1
ATOM 1699 C C . GLY A 1 212 ? -7.262 6.917 1.182 1.00 81.44 212 GLY A C 1
ATOM 1700 O O . GLY A 1 212 ? -6.393 6.487 1.947 1.00 81.44 212 GLY A O 1
ATOM 1701 N N . SER A 1 213 ? -6.970 7.747 0.173 1.00 87.31 213 SER A N 1
ATOM 1702 C CA . SER A 1 213 ? -5.641 8.327 -0.079 1.00 87.31 213 SER A CA 1
ATOM 1703 C C . SER A 1 213 ? -5.468 9.754 0.450 1.00 87.31 213 SER A C 1
ATOM 1705 O O . SER A 1 213 ? -4.348 10.256 0.436 1.00 87.31 213 SER A O 1
ATOM 1707 N N . GLU A 1 214 ? -6.539 10.368 0.965 1.00 86.69 214 GLU A N 1
ATOM 1708 C CA . GLU A 1 214 ? -6.665 11.795 1.315 1.00 86.69 214 GLU A CA 1
ATOM 1709 C C . GLU A 1 214 ? -5.442 12.375 2.028 1.00 86.69 214 GLU A C 1
ATOM 1711 O O . GLU A 1 214 ? -4.808 13.282 1.504 1.00 86.69 214 GLU A O 1
ATOM 1716 N N . LEU A 1 215 ? -5.031 11.785 3.156 1.00 87.25 215 LEU A N 1
ATOM 1717 C CA . LEU A 1 215 ? -3.871 12.248 3.932 1.00 87.25 215 LEU A CA 1
ATOM 1718 C C . LEU A 1 215 ? -2.592 12.361 3.085 1.00 87.25 215 LEU A C 1
ATOM 1720 O O . LEU A 1 215 ? -1.771 13.260 3.259 1.00 87.25 215 LEU A O 1
ATOM 1724 N N . TYR A 1 216 ? -2.373 11.391 2.200 1.00 91.06 216 TYR A N 1
ATOM 1725 C CA . TYR A 1 216 ? -1.193 11.364 1.345 1.00 91.06 216 TYR A CA 1
ATOM 1726 C C . TYR A 1 216 ? -1.380 12.214 0.094 1.00 91.06 216 TYR A C 1
ATOM 1728 O O . TYR A 1 216 ? -0.395 12.754 -0.396 1.00 91.06 216 TYR A O 1
ATOM 1736 N N . LEU A 1 217 ? -2.611 12.354 -0.393 1.00 91.81 217 LEU A N 1
ATOM 1737 C CA . LEU A 1 217 ? -2.945 13.257 -1.482 1.00 91.81 217 LEU A CA 1
ATOM 1738 C C . LEU A 1 217 ? -2.703 14.710 -1.066 1.00 91.81 217 LEU A C 1
ATOM 1740 O O . LEU A 1 217 ? -1.981 15.414 -1.758 1.00 91.81 217 LEU A O 1
ATOM 1744 N N . GLU A 1 218 ? -3.196 15.134 0.099 1.00 92.06 218 GLU A N 1
ATOM 1745 C CA . GLU A 1 218 ? -2.912 16.454 0.680 1.00 92.06 218 GLU A CA 1
ATOM 1746 C C . GLU A 1 218 ? -1.409 16.689 0.812 1.00 92.06 218 GLU A C 1
ATOM 1748 O O . GLU A 1 218 ? -0.898 17.731 0.400 1.00 92.06 218 GLU A O 1
ATOM 1753 N N . LYS A 1 219 ? -0.680 15.679 1.307 1.00 92.94 219 LYS A N 1
ATOM 1754 C CA . LYS A 1 219 ? 0.778 15.738 1.389 1.00 92.94 219 LYS A CA 1
ATOM 1755 C C . LYS A 1 219 ? 1.414 15.969 0.020 1.00 92.94 219 LYS A C 1
ATOM 1757 O O . LYS A 1 219 ? 2.304 16.798 -0.064 1.00 92.94 219 LYS A O 1
ATOM 1762 N N . VAL A 1 220 ? 0.992 15.243 -1.018 1.00 93.81 220 VAL A N 1
ATOM 1763 C CA . VAL A 1 220 ? 1.515 15.383 -2.389 1.00 93.81 220 VAL A CA 1
ATOM 1764 C C . VAL A 1 220 ? 1.171 16.749 -2.981 1.00 93.81 220 VAL A C 1
ATOM 1766 O O . VAL A 1 220 ? 2.019 17.367 -3.620 1.00 93.81 220 VAL A O 1
ATOM 1769 N N . LEU A 1 221 ? -0.049 17.241 -2.765 1.00 92.94 221 LEU A N 1
ATOM 1770 C CA . LEU A 1 221 ? -0.490 18.537 -3.279 1.00 92.94 221 LEU A CA 1
ATOM 1771 C C . LEU A 1 221 ? 0.298 19.696 -2.657 1.00 92.94 221 LEU A C 1
ATOM 1773 O O . LEU A 1 221 ? 0.633 20.636 -3.375 1.00 92.94 221 LEU A O 1
ATOM 1777 N N . ALA A 1 222 ? 0.657 19.582 -1.376 1.00 95.50 222 ALA A N 1
ATOM 1778 C CA . ALA A 1 222 ? 1.479 20.553 -0.655 1.00 95.50 222 ALA A CA 1
ATOM 1779 C C . ALA A 1 222 ? 2.977 20.543 -1.039 1.00 95.50 222 ALA A C 1
ATOM 1781 O O . ALA A 1 222 ? 3.714 21.421 -0.597 1.00 95.50 222 ALA A O 1
ATOM 1782 N N . MET A 1 223 ? 3.448 19.564 -1.824 1.00 95.56 223 MET A N 1
ATOM 1783 C CA . MET A 1 223 ? 4.845 19.503 -2.282 1.00 95.56 223 MET A CA 1
ATOM 1784 C C . MET A 1 223 ? 5.122 20.541 -3.372 1.00 95.56 223 MET A C 1
ATOM 1786 O O . MET A 1 223 ? 4.255 20.843 -4.199 1.00 95.56 223 MET A O 1
ATOM 1790 N N . SER A 1 224 ? 6.365 21.017 -3.418 1.00 96.88 224 SER A N 1
ATOM 1791 C CA . SER A 1 224 ? 6.872 21.847 -4.515 1.00 96.88 224 SER A CA 1
ATOM 1792 C C . SER A 1 224 ? 6.934 21.065 -5.832 1.00 96.88 224 SER A C 1
ATOM 1794 O O . SER A 1 224 ? 7.002 19.832 -5.842 1.00 96.88 224 SER A O 1
ATOM 1796 N N . ASP A 1 225 ? 6.955 21.770 -6.963 1.00 95.19 225 ASP A N 1
ATOM 1797 C CA . ASP A 1 225 ? 7.011 21.118 -8.278 1.00 95.19 225 ASP A CA 1
ATOM 1798 C C . ASP A 1 225 ? 8.294 20.298 -8.466 1.00 95.19 225 ASP A C 1
ATOM 1800 O O . ASP A 1 225 ? 8.234 19.169 -8.950 1.00 95.19 225 ASP A O 1
ATOM 1804 N N . ALA A 1 226 ? 9.427 20.783 -7.947 1.00 95.38 226 ALA A N 1
ATOM 1805 C CA . ALA A 1 226 ? 10.696 20.054 -7.963 1.00 95.38 226 ALA A CA 1
ATOM 1806 C C . ALA A 1 226 ? 10.626 18.720 -7.195 1.00 95.38 226 ALA A C 1
ATOM 1808 O O . ALA A 1 226 ? 11.211 17.712 -7.601 1.00 95.38 226 ALA A O 1
ATOM 1809 N N . GLU A 1 227 ? 9.895 18.678 -6.080 1.00 94.12 227 GLU A N 1
ATOM 1810 C CA . GLU A 1 227 ? 9.688 17.437 -5.336 1.00 94.12 227 GLU A CA 1
ATOM 1811 C C . GLU A 1 227 ? 8.747 16.471 -6.065 1.00 94.12 227 GLU A C 1
ATOM 1813 O O . GLU A 1 227 ? 8.983 15.258 -6.044 1.00 94.12 227 GLU A O 1
ATOM 1818 N N . LYS A 1 228 ? 7.707 16.987 -6.733 1.00 95.12 228 LYS A N 1
ATOM 1819 C CA . LYS A 1 228 ? 6.813 16.180 -7.578 1.00 95.12 228 LYS A CA 1
ATOM 1820 C C . LYS A 1 228 ? 7.576 15.585 -8.762 1.00 95.12 228 LYS A C 1
ATOM 1822 O O . LYS A 1 228 ? 7.458 14.386 -9.010 1.00 95.12 228 LYS A O 1
ATOM 1827 N N . ASP A 1 229 ? 8.437 16.360 -9.416 1.00 94.62 229 ASP A N 1
ATOM 1828 C CA . ASP A 1 229 ? 9.313 15.879 -10.492 1.00 94.62 229 ASP A CA 1
ATOM 1829 C C . ASP A 1 229 ? 10.269 14.791 -10.014 1.00 94.62 229 ASP A C 1
ATOM 1831 O O . ASP A 1 229 ? 10.429 13.757 -10.670 1.00 94.62 229 ASP A O 1
ATOM 1835 N N . ARG A 1 230 ? 10.837 14.958 -8.815 1.00 93.56 230 ARG A N 1
ATOM 1836 C CA . ARG A 1 230 ? 11.644 13.910 -8.190 1.00 93.56 230 ARG A CA 1
ATOM 1837 C C . ARG A 1 230 ? 10.843 12.624 -7.999 1.00 93.56 230 ARG A C 1
ATOM 1839 O O . ARG A 1 230 ? 11.375 11.558 -8.290 1.00 93.56 230 ARG A O 1
ATOM 1846 N N . LEU A 1 231 ? 9.593 12.698 -7.530 1.00 93.38 231 LEU A N 1
ATOM 1847 C CA . LEU A 1 231 ? 8.730 11.520 -7.376 1.00 93.38 231 LEU A CA 1
ATOM 1848 C C . LEU A 1 231 ? 8.399 10.853 -8.718 1.00 93.38 231 LEU A C 1
ATOM 1850 O O . LEU A 1 231 ? 8.375 9.624 -8.781 1.00 93.38 231 LEU A O 1
ATOM 1854 N N . ARG A 1 232 ? 8.172 11.632 -9.784 1.00 92.44 232 ARG A N 1
ATOM 1855 C CA . ARG A 1 232 ? 7.934 11.109 -11.144 1.00 92.44 232 ARG A CA 1
ATOM 1856 C C . ARG A 1 232 ? 9.144 10.337 -11.678 1.00 92.44 232 ARG A C 1
ATOM 1858 O O . ARG A 1 232 ? 8.965 9.329 -12.358 1.00 92.44 232 ARG A O 1
ATOM 1865 N N . ALA A 1 233 ? 10.352 10.786 -11.336 1.00 88.38 233 ALA A N 1
ATOM 1866 C CA . ALA A 1 233 ? 11.613 10.200 -11.787 1.00 88.38 233 ALA A CA 1
ATOM 1867 C C . ALA A 1 233 ? 12.056 8.925 -11.036 1.00 88.38 233 ALA A C 1
ATOM 1869 O O . ALA A 1 233 ? 12.980 8.254 -11.503 1.00 88.38 233 ALA A O 1
ATOM 1870 N N . LEU A 1 234 ? 11.448 8.601 -9.885 1.00 85.25 234 LEU A N 1
ATOM 1871 C CA . LEU A 1 234 ? 11.717 7.358 -9.132 1.00 85.25 234 LEU A CA 1
ATOM 1872 C C . LEU A 1 234 ? 11.276 6.110 -9.895 1.00 85.25 234 LEU A C 1
ATOM 1874 O O . LEU A 1 234 ? 11.890 5.039 -9.707 1.00 85.25 234 LEU A O 1
#